Protein AF-A0A1R4H6F9-F1 (afdb_monomer)

Structure (mmCIF, N/CA/C/O backbone):
data_AF-A0A1R4H6F9-F1
#
_entry.id   AF-A0A1R4H6F9-F1
#
loop_
_atom_site.group_PDB
_atom_site.id
_atom_site.type_symbol
_atom_site.label_atom_id
_atom_site.label_alt_id
_atom_site.label_comp_id
_atom_site.label_asym_id
_atom_site.label_entity_id
_atom_site.label_seq_id
_atom_site.pdbx_PDB_ins_code
_atom_site.Cartn_x
_atom_site.Cartn_y
_atom_site.Cartn_z
_atom_site.occupancy
_atom_site.B_iso_or_equiv
_atom_site.auth_seq_id
_atom_site.auth_comp_id
_atom_site.auth_asym_id
_atom_site.auth_atom_id
_atom_site.pdbx_PDB_model_num
ATOM 1 N N . MET A 1 1 ? -24.554 21.776 18.763 1.00 33.19 1 MET A N 1
ATOM 2 C CA . MET A 1 1 ? -24.753 21.206 17.413 1.00 33.19 1 MET A CA 1
ATOM 3 C C . MET A 1 1 ? -23.614 21.717 16.536 1.00 33.19 1 MET A C 1
ATOM 5 O O . MET A 1 1 ? -23.605 22.891 16.202 1.00 33.19 1 MET A O 1
ATOM 9 N N . LYS A 1 2 ? -22.567 20.911 16.308 1.00 26.81 2 LYS A N 1
ATOM 10 C CA . LYS A 1 2 ? -21.426 21.304 15.462 1.00 26.81 2 LYS A CA 1
ATOM 11 C C . LYS A 1 2 ? -21.749 20.898 14.028 1.00 26.81 2 LYS A C 1
ATOM 13 O O . LYS A 1 2 ? -21.726 19.716 13.707 1.00 26.81 2 LYS A O 1
ATOM 18 N N . THR A 1 3 ? -22.070 21.878 13.198 1.00 26.23 3 THR A N 1
ATOM 19 C CA . THR A 1 3 ? -22.200 21.713 11.751 1.00 26.23 3 THR A CA 1
ATOM 20 C C . THR A 1 3 ? -20.799 21.487 11.188 1.00 26.23 3 THR A C 1
ATOM 22 O O . THR A 1 3 ? -19.991 22.411 11.127 1.00 26.23 3 THR A O 1
ATOM 25 N N . ILE A 1 4 ? -20.464 20.240 10.862 1.00 26.92 4 ILE A N 1
ATOM 26 C CA . ILE A 1 4 ? -19.227 19.916 10.146 1.00 26.92 4 ILE A CA 1
ATOM 27 C C . ILE A 1 4 ? -19.528 20.108 8.657 1.00 26.92 4 ILE A C 1
ATOM 29 O O . ILE A 1 4 ? -20.380 19.418 8.099 1.00 26.92 4 ILE A O 1
ATOM 33 N N . ASN A 1 5 ? -18.861 21.084 8.038 1.00 27.75 5 ASN A N 1
ATOM 34 C CA . ASN A 1 5 ? -18.974 21.404 6.616 1.00 27.75 5 ASN A CA 1
ATOM 35 C C . ASN A 1 5 ? -18.596 20.188 5.754 1.00 27.75 5 ASN A C 1
ATOM 37 O O . ASN A 1 5 ? -17.424 19.848 5.610 1.00 27.75 5 ASN A O 1
ATOM 41 N N . ASN A 1 6 ? -19.606 19.557 5.152 1.00 33.00 6 ASN A N 1
ATOM 42 C CA . ASN A 1 6 ? -19.486 18.392 4.266 1.00 33.00 6 ASN A CA 1
ATOM 43 C C . ASN A 1 6 ? -18.947 18.735 2.859 1.00 33.00 6 ASN A C 1
ATOM 45 O O . ASN A 1 6 ? -18.830 17.858 2.008 1.00 33.00 6 ASN A O 1
ATOM 49 N N . THR A 1 7 ? -18.604 19.996 2.592 1.00 31.97 7 THR A N 1
ATOM 50 C CA . THR A 1 7 ? -18.283 20.501 1.248 1.00 31.97 7 THR A CA 1
ATOM 51 C C . THR A 1 7 ? -16.936 19.996 0.711 1.00 31.97 7 THR A C 1
ATOM 53 O O . THR A 1 7 ? -16.812 19.750 -0.485 1.00 31.97 7 THR A O 1
ATOM 56 N N . ASN A 1 8 ? -15.950 19.724 1.578 1.00 35.12 8 ASN A N 1
ATOM 57 C CA . ASN A 1 8 ? -14.651 19.172 1.152 1.00 35.12 8 ASN A CA 1
ATOM 58 C C . ASN A 1 8 ? -14.720 17.696 0.723 1.00 35.12 8 ASN A C 1
ATOM 60 O O . ASN A 1 8 ? -13.870 17.239 -0.038 1.00 35.12 8 ASN A O 1
ATOM 64 N N . LYS A 1 9 ? -15.737 16.951 1.175 1.00 39.12 9 LYS A N 1
ATOM 65 C CA . LYS A 1 9 ? -15.899 15.529 0.839 1.00 39.12 9 LYS A CA 1
ATOM 66 C C . LYS A 1 9 ? -16.309 15.345 -0.625 1.00 39.12 9 LYS A C 1
ATOM 68 O O . LYS A 1 9 ? -15.844 14.422 -1.283 1.00 39.12 9 LYS A O 1
ATOM 73 N N . TYR A 1 10 ? -17.123 16.265 -1.145 1.00 32.97 10 TYR A N 1
ATOM 74 C CA . TYR A 1 10 ? -17.625 16.208 -2.517 1.00 32.97 10 TYR A CA 1
ATOM 75 C C . TYR A 1 10 ? -16.613 16.704 -3.547 1.00 32.97 10 TYR A C 1
ATOM 77 O O . TYR A 1 10 ? -16.552 16.125 -4.621 1.00 32.97 10 TYR A O 1
ATOM 85 N N . ILE A 1 11 ? -15.777 17.700 -3.231 1.00 37.81 11 ILE A N 1
ATOM 86 C CA . ILE A 1 11 ? -14.779 18.220 -4.186 1.00 37.81 11 ILE A CA 1
ATOM 87 C C . ILE A 1 11 ? -13.695 17.171 -4.473 1.00 37.81 11 ILE A C 1
ATOM 89 O O . ILE A 1 11 ? -13.367 16.950 -5.634 1.00 37.81 11 ILE A O 1
ATOM 93 N N . ASN A 1 12 ? -13.213 16.449 -3.454 1.00 44.62 12 ASN A N 1
ATOM 94 C CA . ASN A 1 12 ? -12.240 15.369 -3.658 1.00 44.62 12 ASN A CA 1
ATOM 95 C C . ASN A 1 12 ? -12.864 14.102 -4.252 1.00 44.62 12 ASN A C 1
ATOM 97 O O . ASN A 1 12 ? -12.202 13.429 -5.032 1.00 44.62 12 ASN A O 1
ATOM 101 N N . PHE A 1 13 ? -14.127 13.786 -3.944 1.00 43.72 13 PHE A N 1
ATOM 102 C CA . PHE A 1 13 ? -14.831 12.679 -4.598 1.00 43.72 13 PHE A CA 1
ATOM 103 C C . PHE A 1 13 ? -15.076 12.973 -6.083 1.00 43.72 13 PHE A C 1
ATOM 105 O O . PHE A 1 13 ? -14.851 12.105 -6.920 1.00 43.72 13 PHE A O 1
ATOM 112 N N . LEU A 1 14 ? -15.452 14.210 -6.432 1.00 40.25 14 LEU A N 1
ATOM 113 C CA . LEU A 1 14 ? -15.582 14.640 -7.824 1.00 40.25 14 LEU A CA 1
ATOM 114 C C . LEU A 1 14 ? -14.222 14.633 -8.526 1.00 40.25 14 LEU A C 1
ATOM 116 O O . LEU A 1 14 ? -14.146 14.134 -9.637 1.00 40.25 14 LEU A O 1
ATOM 120 N N . LEU A 1 15 ? -13.143 15.094 -7.876 1.00 47.62 15 LEU A N 1
ATOM 121 C CA . LEU A 1 15 ? -11.793 15.012 -8.444 1.00 47.62 15 LEU A CA 1
ATOM 122 C C . LEU A 1 15 ? -11.361 13.559 -8.654 1.00 47.62 15 LEU A C 1
ATOM 124 O O . LEU A 1 15 ? -10.784 13.259 -9.683 1.00 47.62 15 LEU A O 1
ATOM 128 N N . LEU A 1 16 ? -11.676 12.650 -7.727 1.00 45.56 16 LEU A N 1
ATOM 129 C CA . LEU A 1 16 ? -11.356 11.228 -7.842 1.00 45.56 16 LEU A CA 1
ATOM 130 C C . LEU A 1 16 ? -12.198 10.541 -8.921 1.00 45.56 16 LEU A C 1
ATOM 132 O O . LEU A 1 16 ? -11.674 9.715 -9.649 1.00 45.56 16 LEU A O 1
ATOM 136 N N . THR A 1 17 ? -13.469 10.913 -9.074 1.00 47.09 17 THR A N 1
ATOM 137 C CA . THR A 1 17 ? -14.343 10.382 -10.134 1.00 47.09 17 THR A CA 1
ATOM 138 C C . THR A 1 17 ? -13.929 10.941 -11.494 1.00 47.09 17 THR A C 1
ATOM 140 O O . THR A 1 17 ? -13.905 10.201 -12.469 1.00 47.09 17 THR A O 1
ATOM 143 N N . VAL A 1 18 ? -13.527 12.217 -11.560 1.00 42.25 18 VAL A N 1
ATOM 144 C CA . VAL A 1 18 ? -12.987 12.876 -12.763 1.00 42.25 18 VAL A CA 1
ATOM 145 C C . VAL A 1 18 ? -11.597 12.334 -13.115 1.00 42.25 18 VAL A C 1
ATOM 147 O O . VAL A 1 18 ? -11.337 12.074 -14.284 1.00 42.25 18 VAL A O 1
ATOM 150 N N . LEU A 1 19 ? -10.720 12.067 -12.141 1.00 46.47 19 LEU A N 1
ATOM 151 C CA . LEU A 1 19 ? -9.441 11.381 -12.364 1.00 46.47 19 LEU A CA 1
ATOM 152 C C . LEU A 1 19 ? -9.661 9.921 -12.773 1.00 46.47 19 LEU A C 1
ATOM 154 O O . LEU A 1 19 ? -9.017 9.468 -13.702 1.00 46.47 19 LEU A O 1
ATOM 158 N N . MET A 1 20 ? -10.598 9.192 -12.168 1.00 45.12 20 MET A N 1
ATOM 159 C CA . MET A 1 20 ? -10.919 7.809 -12.562 1.00 45.12 20 MET A CA 1
ATOM 160 C C . MET A 1 20 ? -11.641 7.720 -13.917 1.00 45.12 20 MET A C 1
ATOM 162 O O . MET A 1 20 ? -11.640 6.658 -14.523 1.00 45.12 20 MET A O 1
ATOM 166 N N . THR A 1 21 ? -12.248 8.809 -14.407 1.00 39.53 21 THR A N 1
ATOM 167 C CA . THR A 1 21 ? -12.818 8.880 -15.770 1.00 39.53 21 THR A CA 1
ATOM 168 C C . THR A 1 21 ? -11.847 9.444 -16.810 1.00 39.53 21 THR A C 1
ATOM 170 O O . THR A 1 21 ? -12.052 9.217 -17.999 1.00 39.53 21 THR A O 1
ATOM 173 N N . THR A 1 22 ? -10.793 10.162 -16.403 1.00 37.09 22 THR A N 1
ATOM 174 C CA . THR A 1 22 ? -9.753 10.686 -17.318 1.00 37.09 22 THR A CA 1
ATOM 175 C C . THR A 1 22 ? -8.506 9.806 -17.381 1.00 37.09 22 THR A C 1
ATOM 177 O O . THR A 1 22 ? -7.833 9.765 -18.411 1.00 37.09 22 THR A O 1
ATOM 180 N N . VAL A 1 23 ? -8.211 9.053 -16.324 1.00 41.72 23 VAL A N 1
ATOM 181 C CA . VAL A 1 23 ? -7.270 7.934 -16.339 1.00 41.72 23 VAL A CA 1
ATOM 182 C C . VAL A 1 23 ? -8.050 6.725 -16.850 1.00 41.72 23 VAL A C 1
ATOM 184 O O . VAL A 1 23 ? -9.149 6.464 -16.386 1.00 41.72 23 VAL A O 1
ATOM 187 N N . VAL A 1 24 ? -7.456 5.958 -17.762 1.00 42.41 24 VAL A N 1
ATOM 188 C CA . VAL A 1 24 ? -7.941 4.661 -18.265 1.00 42.41 24 VAL A CA 1
ATOM 189 C C . VAL A 1 24 ? -8.797 4.733 -19.547 1.00 42.41 24 VAL A C 1
ATOM 191 O O . VAL A 1 24 ? -10.001 4.498 -19.569 1.00 42.41 24 VAL A O 1
ATOM 194 N N . ALA A 1 25 ? -8.109 4.857 -20.689 1.00 39.62 25 ALA A N 1
ATOM 195 C CA . ALA A 1 25 ? -8.425 3.953 -21.793 1.00 39.62 25 ALA A CA 1
ATOM 196 C C . ALA A 1 25 ? -8.114 2.532 -21.290 1.00 39.62 25 ALA A C 1
ATOM 198 O O . ALA A 1 25 ? -6.949 2.130 -21.251 1.00 39.62 25 ALA A O 1
ATOM 199 N N . ALA A 1 26 ? -9.134 1.827 -20.794 1.00 41.22 26 ALA A N 1
ATOM 200 C CA . ALA A 1 26 ? -8.988 0.483 -20.243 1.00 41.22 26 ALA A CA 1
ATOM 201 C C . ALA A 1 26 ? -8.435 -0.421 -21.335 1.00 41.22 26 ALA A C 1
ATOM 203 O O . ALA A 1 26 ? -9.093 -0.657 -22.350 1.00 41.22 26 ALA A O 1
ATOM 204 N N . LYS A 1 27 ? -7.207 -0.909 -21.149 1.00 46.81 27 LYS A N 1
ATOM 205 C CA . LYS A 1 27 ? -6.719 -1.999 -21.985 1.00 46.81 27 LYS A CA 1
ATOM 206 C C . LYS A 1 27 ? -7.608 -3.221 -21.738 1.00 46.81 27 LYS A C 1
ATOM 208 O O . LYS A 1 27 ? -8.069 -3.416 -20.610 1.00 46.81 27 LYS A O 1
ATOM 213 N N . PRO A 1 28 ? -7.894 -4.017 -22.781 1.00 41.75 28 PRO A N 1
ATOM 214 C CA . PRO A 1 28 ? -8.723 -5.201 -22.636 1.00 41.75 28 PRO A CA 1
ATOM 215 C C . PRO A 1 28 ? -8.145 -6.119 -21.559 1.00 41.75 28 PRO A C 1
ATOM 217 O O . PRO A 1 28 ? -6.927 -6.255 -21.429 1.00 41.75 28 PRO A O 1
ATOM 220 N N . LYS A 1 29 ? -9.055 -6.719 -20.786 1.00 44.38 29 LYS A N 1
ATOM 221 C CA . LYS A 1 29 ? -8.772 -7.684 -19.724 1.00 44.38 29 LYS A CA 1
ATOM 222 C C . LYS A 1 29 ? -7.693 -8.676 -20.199 1.00 44.38 29 LYS A C 1
ATOM 224 O O . LYS A 1 29 ? -7.930 -9.339 -21.209 1.00 44.38 29 LYS A O 1
ATOM 229 N N . PRO A 1 30 ? -6.541 -8.794 -19.515 1.00 47.50 30 PRO A N 1
ATOM 230 C CA . PRO A 1 30 ? -5.533 -9.778 -19.878 1.00 47.50 30 PRO A CA 1
ATOM 231 C C . PRO A 1 30 ? -6.144 -11.183 -19.824 1.00 47.50 30 PRO A C 1
ATOM 233 O O . PRO A 1 30 ? -6.835 -11.544 -18.865 1.00 47.50 30 PRO A O 1
ATOM 236 N N . GLU A 1 31 ? -5.927 -11.959 -20.884 1.00 43.75 31 GL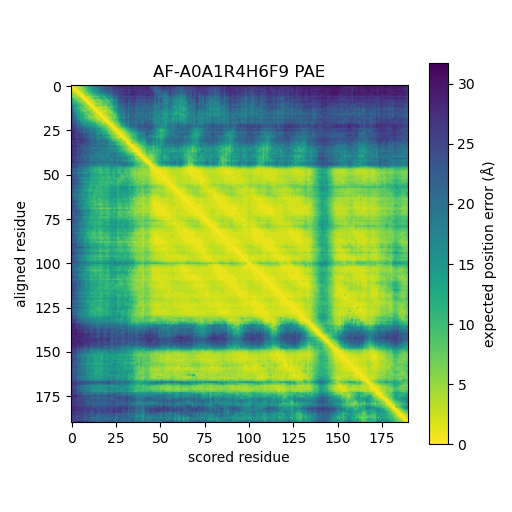U A N 1
ATOM 237 C CA . GLU A 1 31 ? -6.330 -13.360 -20.946 1.00 43.75 31 GLU A CA 1
ATOM 238 C C . GLU A 1 31 ? -5.559 -14.130 -19.865 1.00 43.75 31 GLU A C 1
ATOM 240 O O . GLU A 1 31 ? -4.334 -14.185 -19.887 1.00 43.75 31 GLU A O 1
ATOM 245 N N . SER A 1 32 ? -6.294 -14.705 -18.907 1.00 48.22 32 SER A N 1
ATOM 246 C CA . SER A 1 32 ? -5.787 -15.538 -17.807 1.00 48.22 32 SER A CA 1
ATOM 247 C C . SER A 1 32 ? -4.976 -14.805 -16.719 1.00 48.22 32 SER A C 1
ATOM 249 O O . SER A 1 32 ? -3.748 -14.753 -16.740 1.00 48.22 32 SER A O 1
ATOM 251 N N . ILE A 1 33 ? -5.672 -14.365 -15.665 1.00 49.53 33 ILE A N 1
ATOM 252 C CA . ILE A 1 33 ? -5.086 -14.180 -14.327 1.00 49.53 33 ILE A CA 1
ATOM 253 C C . ILE A 1 33 ? -5.244 -15.528 -13.611 1.00 49.53 33 ILE A C 1
ATOM 255 O O . ILE A 1 33 ? -6.357 -15.902 -13.251 1.00 49.53 33 ILE A O 1
ATOM 259 N N . SER A 1 34 ? -4.165 -16.304 -13.492 1.00 50.88 34 SER A N 1
ATOM 260 C CA . SER A 1 34 ? -4.180 -17.657 -12.906 1.00 50.88 34 SER A CA 1
ATOM 261 C C . SER A 1 34 ? -4.129 -17.671 -11.375 1.00 50.88 34 SER A C 1
ATOM 263 O O . SER A 1 34 ? -4.179 -18.740 -10.771 1.00 50.88 34 SER A O 1
ATOM 265 N N . GLU A 1 35 ? -3.991 -16.509 -10.737 1.00 55.66 35 GLU A N 1
ATOM 266 C CA . GLU A 1 35 ? -3.879 -16.406 -9.285 1.00 55.66 35 GLU A CA 1
ATOM 267 C C . GLU A 1 35 ? -5.249 -16.221 -8.621 1.00 55.66 35 GLU A C 1
ATOM 269 O O . GLU A 1 35 ? -6.093 -15.477 -9.132 1.00 55.66 35 GLU A O 1
ATOM 274 N N . PRO A 1 36 ? -5.486 -16.870 -7.467 1.00 56.03 36 PRO A N 1
ATOM 275 C CA . PRO A 1 36 ? -6.715 -16.689 -6.717 1.00 56.03 36 PRO A CA 1
ATOM 276 C C . PRO A 1 36 ? -6.849 -15.231 -6.263 1.00 56.03 36 PRO A C 1
ATOM 278 O O . PRO A 1 36 ? -5.956 -14.660 -5.629 1.00 56.03 36 PRO A O 1
ATOM 281 N N . ILE A 1 37 ? -7.998 -14.642 -6.592 1.00 58.09 37 ILE A N 1
ATOM 282 C CA . ILE A 1 37 ? -8.401 -13.299 -6.176 1.00 58.09 37 ILE A CA 1
ATOM 283 C C . ILE A 1 37 ? -8.339 -13.234 -4.641 1.00 58.09 37 ILE A C 1
ATOM 285 O O . ILE A 1 37 ? -8.955 -14.076 -3.984 1.00 58.09 37 ILE A O 1
ATOM 289 N N . PRO A 1 38 ? -7.613 -12.268 -4.044 1.00 59.91 38 PRO A N 1
ATOM 290 C CA . PRO A 1 38 ? -7.549 -12.146 -2.594 1.00 59.91 38 PRO A CA 1
ATOM 291 C C . PRO A 1 38 ? -8.945 -12.011 -1.967 1.00 59.91 38 PRO A C 1
ATOM 293 O O . PRO A 1 38 ? -9.751 -11.179 -2.391 1.00 59.91 38 PRO A O 1
ATOM 296 N N . GLU A 1 39 ? -9.186 -12.785 -0.905 1.00 62.41 39 GLU A N 1
ATOM 297 C CA . GLU A 1 39 ? -10.443 -12.830 -0.144 1.00 62.41 39 GLU A CA 1
ATOM 298 C C . GLU A 1 39 ? -11.058 -11.469 0.245 1.00 62.4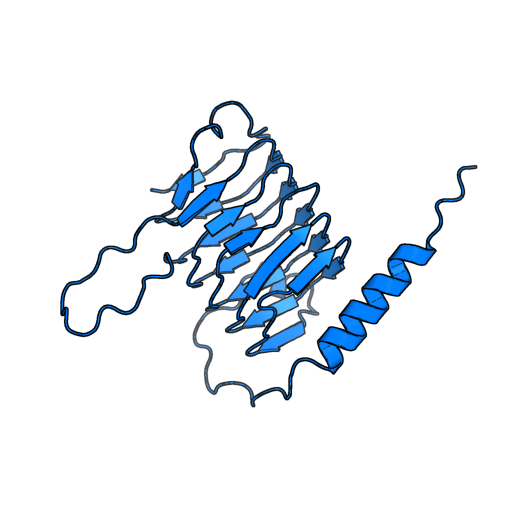1 39 GLU A C 1
ATOM 300 O O . GLU A 1 39 ? -12.286 -11.369 0.174 1.00 62.41 39 GLU A O 1
ATOM 305 N N . PRO A 1 40 ? -10.308 -10.393 0.588 1.00 59.47 40 PRO A N 1
ATOM 306 C CA . PRO A 1 40 ? -10.940 -9.122 0.961 1.00 59.47 40 PRO A CA 1
ATOM 307 C C . PRO A 1 40 ? -11.780 -8.486 -0.152 1.00 59.47 40 PRO A C 1
ATOM 309 O O . PRO A 1 40 ? -12.711 -7.750 0.157 1.00 59.47 40 PRO A O 1
ATOM 312 N N . CYS A 1 41 ? -11.516 -8.798 -1.425 1.00 60.94 41 CYS A N 1
ATOM 313 C CA . CYS A 1 41 ? -12.371 -8.356 -2.532 1.00 60.94 41 CYS A CA 1
ATOM 314 C C . CYS A 1 41 ? -13.525 -9.326 -2.846 1.00 60.94 41 CYS A C 1
ATOM 316 O O . CYS A 1 41 ? -14.444 -8.964 -3.572 1.00 60.94 41 CYS A O 1
ATOM 318 N N . MET A 1 42 ? -13.506 -10.543 -2.297 1.00 52.66 42 MET A N 1
ATOM 319 C CA . MET A 1 42 ? -14.536 -11.565 -2.529 1.00 52.66 42 MET A CA 1
ATOM 320 C C . MET A 1 42 ? -15.640 -11.536 -1.463 1.00 52.66 42 MET A C 1
ATOM 322 O O . MET A 1 42 ? -16.768 -11.930 -1.743 1.00 52.66 42 MET A O 1
ATOM 326 N N . ALA A 1 43 ? -15.337 -11.062 -0.249 1.00 58.94 43 ALA A N 1
ATOM 327 C CA . ALA A 1 43 ? -16.248 -11.152 0.894 1.00 58.94 43 ALA A CA 1
ATOM 328 C C . ALA A 1 43 ? -17.517 -10.277 0.786 1.00 58.94 43 ALA A C 1
ATOM 330 O O . ALA A 1 43 ? -18.539 -10.638 1.364 1.00 58.94 43 ALA A O 1
ATOM 331 N N . GLU A 1 44 ? -17.476 -9.150 0.061 1.00 58.34 44 GLU A N 1
ATOM 332 C CA . GLU A 1 44 ? -18.604 -8.198 -0.029 1.00 58.34 44 GLU A CA 1
ATOM 333 C C . GLU A 1 44 ? -19.309 -8.171 -1.405 1.00 58.34 44 GLU A C 1
ATOM 335 O O . GLU A 1 44 ? -20.230 -7.386 -1.596 1.00 58.34 44 GLU A O 1
ATOM 340 N N . GLY A 1 45 ? -18.932 -9.029 -2.360 1.00 59.47 45 GLY A N 1
ATOM 341 C CA . GLY A 1 45 ? -19.677 -9.237 -3.616 1.00 59.47 45 GLY A CA 1
ATOM 342 C C . GLY A 1 45 ? -19.525 -8.174 -4.720 1.00 59.47 45 GLY A C 1
ATOM 343 O O . GLY A 1 45 ? -19.696 -8.523 -5.883 1.00 59.47 45 GLY A O 1
ATOM 344 N N . ASP A 1 46 ? -19.114 -6.940 -4.401 1.00 73.62 46 ASP A N 1
ATOM 345 C CA . ASP A 1 46 ? -19.035 -5.817 -5.359 1.00 73.62 46 ASP A CA 1
ATOM 346 C C . ASP A 1 46 ? -17.620 -5.210 -5.465 1.00 73.62 46 ASP A C 1
ATOM 348 O O . ASP A 1 46 ? -17.410 -4.015 -5.238 1.00 73.62 46 ASP A O 1
ATOM 352 N N . CYS A 1 47 ? -16.610 -6.025 -5.784 1.00 82.81 47 CYS A N 1
ATOM 353 C CA . CYS A 1 47 ? -15.256 -5.512 -6.022 1.00 82.81 47 CYS A CA 1
ATOM 354 C C . CYS A 1 47 ? -15.097 -4.999 -7.463 1.00 82.81 47 CYS A C 1
ATOM 356 O O . CYS A 1 47 ? -15.204 -5.757 -8.429 1.00 82.81 47 CYS A O 1
ATOM 358 N N . GLU A 1 48 ? -14.805 -3.705 -7.617 1.00 87.56 48 GLU A N 1
ATOM 359 C CA . GLU A 1 48 ? -14.488 -3.115 -8.922 1.00 87.56 48 GLU A CA 1
ATOM 360 C C . GLU A 1 48 ? -13.025 -3.384 -9.281 1.00 87.56 48 GLU A C 1
ATOM 362 O O . GLU A 1 48 ? -12.115 -3.026 -8.528 1.00 87.56 48 GLU A O 1
ATOM 367 N N . VAL A 1 49 ? -12.796 -3.988 -10.450 1.00 87.69 49 VAL A N 1
ATOM 368 C CA . VAL A 1 49 ? -11.456 -4.332 -10.938 1.00 87.69 49 VAL A CA 1
ATOM 369 C C . VAL A 1 49 ? -10.973 -3.299 -11.954 1.00 87.69 49 VAL A C 1
ATOM 371 O O . VAL A 1 49 ? -11.605 -3.087 -12.987 1.00 87.69 49 VAL A O 1
ATOM 374 N N . ILE A 1 50 ? -9.816 -2.703 -11.681 1.00 87.25 50 ILE A N 1
ATOM 375 C CA . ILE A 1 50 ? -9.187 -1.643 -12.465 1.00 87.25 50 ILE A CA 1
ATOM 376 C C . ILE A 1 50 ? -7.810 -2.136 -12.928 1.00 87.25 50 ILE A C 1
ATOM 378 O O . ILE A 1 50 ? -6.946 -2.451 -12.111 1.00 87.25 50 ILE A O 1
ATOM 382 N N . TYR A 1 51 ? -7.592 -2.188 -14.241 1.00 86.44 51 TYR A N 1
ATOM 383 C CA . TYR A 1 51 ? -6.335 -2.646 -14.843 1.00 86.44 51 TYR A CA 1
ATOM 384 C C . TYR A 1 51 ? -5.440 -1.474 -15.238 1.00 86.44 51 TYR A C 1
ATOM 386 O O . TYR A 1 51 ? -5.932 -0.446 -15.700 1.00 86.44 51 TYR A O 1
ATOM 394 N N . ASP A 1 52 ? -4.125 -1.657 -15.097 1.00 87.44 52 ASP A N 1
ATOM 395 C CA . ASP A 1 52 ? -3.080 -0.753 -15.594 1.00 87.44 52 ASP A CA 1
ATOM 396 C C . ASP A 1 52 ? -3.264 0.716 -15.155 1.00 87.44 52 ASP A C 1
ATOM 398 O O . ASP A 1 52 ? -2.877 1.654 -15.860 1.00 87.44 52 ASP A O 1
ATOM 402 N N . ALA A 1 53 ? -3.869 0.933 -13.983 1.00 86.00 53 ALA A N 1
ATOM 403 C CA . ALA A 1 53 ? -4.116 2.269 -13.459 1.00 86.00 53 ALA A CA 1
ATOM 404 C C . ALA A 1 53 ? -2.791 2.999 -13.208 1.00 86.00 53 ALA A C 1
ATOM 406 O O . ALA A 1 53 ? -1.873 2.437 -12.607 1.00 86.00 53 ALA A O 1
ATOM 407 N N . ASN A 1 54 ? -2.689 4.257 -13.634 1.00 87.12 54 ASN A N 1
ATOM 408 C CA . ASN A 1 54 ? -1.486 5.061 -13.455 1.00 87.12 54 ASN A CA 1
ATOM 409 C C . ASN A 1 54 ? -1.776 6.282 -12.583 1.00 87.12 54 ASN A C 1
ATOM 411 O O . ASN A 1 54 ? -2.498 7.191 -12.982 1.00 87.12 54 ASN A O 1
ATOM 415 N N . PHE A 1 55 ? -1.155 6.297 -11.413 1.00 84.12 55 PHE A N 1
ATOM 416 C CA . PHE A 1 55 ? -1.252 7.348 -10.409 1.00 84.12 55 PHE A CA 1
ATOM 417 C C . PHE A 1 55 ? 0.133 7.890 -10.040 1.00 84.12 55 PHE A C 1
ATOM 419 O O . PHE A 1 55 ? 0.360 8.326 -8.911 1.00 84.12 55 PHE A O 1
ATOM 426 N N . ASN A 1 56 ? 1.099 7.810 -10.954 1.00 86.19 56 ASN A N 1
ATOM 427 C CA . ASN A 1 56 ? 2.414 8.384 -10.708 1.00 86.19 56 ASN A CA 1
ATOM 428 C C . ASN A 1 56 ? 2.316 9.904 -10.525 1.00 86.19 56 ASN A C 1
ATOM 430 O O . ASN A 1 56 ? 1.559 10.590 -11.218 1.00 86.19 56 ASN A O 1
ATOM 434 N N . ASP A 1 57 ? 3.090 10.390 -9.562 1.00 84.25 57 ASP A N 1
ATOM 435 C CA . ASP A 1 57 ? 3.216 11.785 -9.156 1.00 84.25 57 ASP A CA 1
ATOM 436 C C . ASP A 1 57 ? 1.891 12.416 -8.700 1.00 84.25 57 ASP A C 1
ATOM 438 O O . ASP A 1 57 ? 1.744 13.637 -8.672 1.00 84.25 57 ASP A O 1
ATOM 442 N N . GLN A 1 58 ? 0.919 11.580 -8.314 1.00 81.25 58 GLN A N 1
ATOM 443 C CA . GLN A 1 58 ? -0.364 12.036 -7.793 1.00 81.25 58 GLN A CA 1
ATOM 444 C C . GLN A 1 58 ? -0.313 12.239 -6.279 1.00 81.25 58 GLN A C 1
ATOM 446 O O . GLN A 1 58 ? 0.321 11.488 -5.529 1.00 81.25 58 GLN A O 1
ATOM 451 N N . GLU A 1 59 ? -1.057 13.243 -5.822 1.00 85.31 59 GLU A N 1
ATOM 452 C CA . GLU A 1 59 ? -1.366 13.440 -4.415 1.00 85.31 59 GLU A CA 1
ATOM 453 C C . GLU A 1 59 ? -2.873 13.268 -4.202 1.00 85.31 59 GLU A C 1
ATOM 455 O O . GLU A 1 59 ? -3.677 14.079 -4.659 1.00 85.31 59 GLU A O 1
ATOM 460 N N . LEU A 1 60 ? -3.266 12.211 -3.490 1.00 82.06 60 LEU A N 1
ATOM 461 C CA . LEU A 1 60 ? -4.645 12.009 -3.060 1.00 82.06 60 LEU A CA 1
ATOM 462 C C . LEU A 1 60 ? -4.750 12.340 -1.575 1.00 82.06 60 LEU A C 1
ATOM 464 O O . LEU A 1 60 ? -4.149 11.680 -0.728 1.00 82.06 60 LEU A O 1
ATOM 468 N N . LYS A 1 61 ? -5.544 13.365 -1.260 1.00 86.56 61 LYS A N 1
ATOM 469 C CA . LYS A 1 61 ? -5.824 13.794 0.114 1.00 86.56 61 LYS A CA 1
ATOM 470 C C . LYS A 1 61 ? -7.271 13.525 0.472 1.00 86.56 61 LYS A C 1
ATOM 472 O O . LYS A 1 61 ? -8.164 13.880 -0.293 1.00 86.56 61 LYS A O 1
ATOM 477 N N . ASN A 1 62 ? -7.526 12.976 1.657 1.00 86.00 62 ASN A N 1
ATOM 478 C CA . ASN A 1 62 ? -8.890 12.745 2.165 1.00 86.00 62 ASN A CA 1
ATOM 479 C C . ASN A 1 62 ? -9.782 11.906 1.221 1.00 86.00 62 ASN A C 1
ATOM 481 O O . ASN A 1 62 ? -11.008 12.015 1.264 1.00 86.00 62 ASN A O 1
ATOM 485 N N . GLY A 1 63 ? -9.173 11.119 0.329 1.00 86.38 63 GLY A N 1
ATOM 486 C CA . GLY A 1 63 ? -9.885 10.247 -0.600 1.00 86.38 63 GLY A CA 1
ATOM 487 C C . GLY A 1 63 ? -10.474 9.036 0.117 1.00 86.38 63 GLY A C 1
ATOM 488 O O . GLY A 1 63 ? -9.945 8.602 1.140 1.00 86.38 63 GLY A O 1
ATOM 489 N N . VAL A 1 64 ? -11.556 8.485 -0.428 1.00 89.38 64 VAL A N 1
ATOM 490 C CA . VAL A 1 64 ? -12.168 7.246 0.061 1.00 89.38 64 VAL A CA 1
ATOM 491 C C . VAL A 1 64 ? -12.203 6.251 -1.093 1.00 89.38 64 VAL A C 1
ATOM 493 O O . VAL A 1 64 ? -12.767 6.554 -2.143 1.00 89.38 64 VAL A O 1
ATOM 496 N N . LEU A 1 65 ? -11.576 5.092 -0.905 1.00 89.94 65 LEU A N 1
ATOM 497 C CA . LEU A 1 65 ? -11.599 3.974 -1.845 1.00 89.94 65 LEU A CA 1
ATOM 498 C C . LEU A 1 65 ? -12.106 2.738 -1.110 1.00 89.94 65 LEU A C 1
ATOM 500 O O . LEU A 1 65 ? -11.519 2.325 -0.109 1.00 89.94 65 LEU A O 1
ATOM 504 N N . GLU A 1 66 ? -13.181 2.151 -1.621 1.00 91.88 66 GLU A N 1
ATOM 505 C CA . GLU A 1 66 ? -13.803 0.967 -1.036 1.00 91.88 66 GLU A CA 1
ATOM 506 C C . GLU A 1 66 ? -14.009 -0.098 -2.108 1.00 91.88 66 GLU A C 1
ATOM 508 O O . GLU A 1 66 ? -14.414 0.232 -3.227 1.00 91.88 66 GLU A O 1
ATOM 513 N N . ASN A 1 67 ? -13.723 -1.354 -1.756 1.00 90.19 67 ASN A N 1
ATOM 514 C CA . ASN A 1 67 ? -13.986 -2.533 -2.582 1.00 90.19 67 ASN A CA 1
ATOM 515 C C . ASN A 1 67 ? -13.393 -2.390 -4.001 1.00 90.19 67 ASN A C 1
ATOM 517 O O . ASN A 1 67 ? -14.088 -2.526 -5.008 1.00 90.19 67 ASN A O 1
ATOM 521 N N . LYS A 1 68 ? -12.098 -2.049 -4.083 1.00 91.06 68 LYS A N 1
ATOM 522 C CA . LYS A 1 68 ? -11.368 -1.868 -5.352 1.00 91.06 68 LYS A CA 1
ATOM 523 C C . LYS A 1 68 ? -10.231 -2.869 -5.482 1.00 91.06 68 LYS A C 1
ATOM 525 O O . LYS A 1 68 ? -9.475 -3.074 -4.536 1.00 91.06 68 LYS A O 1
ATOM 530 N N . MET A 1 69 ? -10.036 -3.392 -6.684 1.00 91.50 69 MET A N 1
ATOM 531 C CA . MET A 1 69 ? -8.875 -4.192 -7.048 1.00 91.50 69 MET A CA 1
ATOM 532 C C . MET A 1 69 ? -8.122 -3.542 -8.194 1.00 91.50 69 MET A C 1
ATOM 534 O O . MET A 1 69 ? -8.617 -3.468 -9.311 1.00 91.50 69 MET A O 1
ATOM 538 N N . PHE A 1 70 ? -6.896 -3.124 -7.927 1.00 92.12 70 PHE A N 1
ATOM 539 C CA . PHE A 1 70 ? -5.978 -2.620 -8.930 1.00 92.12 70 PHE A CA 1
ATOM 540 C C . PHE A 1 70 ? -5.051 -3.743 -9.387 1.00 92.12 70 PHE A C 1
ATOM 542 O O . PHE A 1 70 ? -4.281 -4.274 -8.586 1.00 92.12 70 PHE A O 1
ATOM 549 N N . ILE A 1 71 ? -5.098 -4.076 -10.674 1.00 88.38 71 ILE A N 1
ATOM 550 C CA . ILE A 1 71 ? -4.237 -5.082 -11.299 1.00 88.38 71 ILE A CA 1
ATOM 551 C C . ILE A 1 71 ? -3.217 -4.371 -12.182 1.00 88.38 71 ILE A C 1
ATOM 553 O O . ILE A 1 71 ? -3.581 -3.564 -13.035 1.00 88.38 71 ILE A O 1
ATOM 557 N N . ASN A 1 72 ? -1.937 -4.662 -11.959 1.00 89.56 72 ASN A N 1
ATOM 558 C CA . ASN A 1 72 ? -0.797 -3.992 -12.583 1.00 89.56 72 ASN A CA 1
ATOM 559 C C . ASN A 1 72 ? -0.773 -2.452 -12.419 1.00 89.56 72 ASN A C 1
ATOM 561 O O . ASN A 1 72 ? -0.413 -1.749 -13.369 1.00 89.56 72 ASN A O 1
ATOM 565 N N . PRO A 1 73 ? -1.129 -1.871 -11.253 1.00 92.88 73 PRO A N 1
ATOM 566 C CA . PRO A 1 73 ? -1.093 -0.423 -11.097 1.00 92.88 73 PRO A CA 1
ATOM 567 C C . PRO A 1 73 ? 0.340 0.114 -11.152 1.00 92.88 73 PRO A C 1
ATOM 569 O O . PRO A 1 73 ? 1.280 -0.527 -10.682 1.00 92.88 73 PRO A O 1
ATOM 572 N N . SER A 1 74 ? 0.505 1.339 -11.639 1.00 90.00 74 SER A N 1
ATO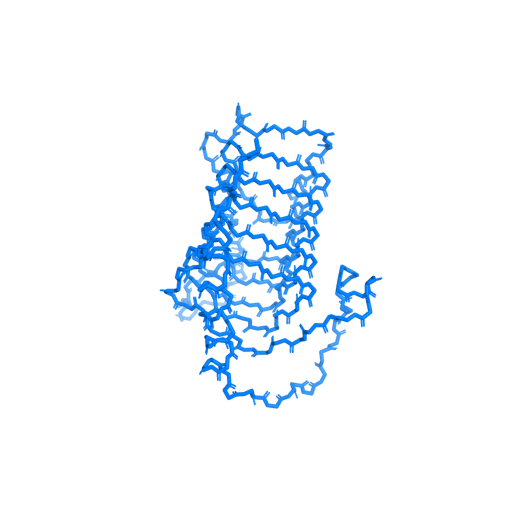M 573 C CA . SER A 1 74 ? 1.694 2.153 -11.403 1.00 90.00 74 SER A CA 1
ATOM 574 C C . SER A 1 74 ? 1.339 3.270 -10.433 1.00 90.00 74 SER A C 1
ATOM 576 O O . SER A 1 74 ? 0.467 4.085 -10.725 1.00 90.00 74 SER A O 1
ATOM 578 N N . PHE A 1 75 ? 2.015 3.324 -9.289 1.00 88.88 75 PHE A N 1
ATOM 579 C CA . PHE A 1 75 ? 1.765 4.356 -8.284 1.00 88.88 75 PHE A CA 1
ATOM 580 C C . PHE A 1 75 ? 3.081 4.845 -7.687 1.00 88.88 75 PHE A C 1
ATOM 582 O O . PHE A 1 75 ? 3.863 4.062 -7.158 1.00 88.88 75 PHE A O 1
ATOM 589 N N . THR A 1 76 ? 3.311 6.151 -7.711 1.00 89.19 76 THR A N 1
ATOM 590 C CA . THR A 1 76 ? 4.368 6.821 -6.944 1.00 89.19 76 THR A CA 1
ATOM 591 C C . THR A 1 76 ? 3.772 8.131 -6.470 1.00 89.19 76 THR A C 1
ATOM 593 O O . THR A 1 76 ? 3.270 8.872 -7.303 1.00 89.19 76 THR A O 1
ATOM 596 N N . GLY A 1 77 ? 3.774 8.416 -5.171 1.00 88.31 77 GLY A N 1
ATOM 597 C CA . GLY A 1 77 ? 3.113 9.622 -4.678 1.00 88.31 77 GLY A CA 1
ATOM 598 C C . GLY A 1 77 ? 2.592 9.510 -3.254 1.00 88.31 77 GLY A C 1
ATOM 599 O O . GLY A 1 77 ? 2.979 8.618 -2.492 1.00 88.31 77 GLY A O 1
ATOM 600 N N . THR A 1 78 ? 1.702 10.436 -2.903 1.00 89.56 78 THR A N 1
ATOM 601 C CA . THR A 1 78 ? 1.199 10.604 -1.536 1.00 89.56 78 THR A CA 1
ATOM 602 C C . THR A 1 78 ? -0.305 10.368 -1.470 1.00 89.56 78 THR A C 1
ATOM 604 O O . THR A 1 78 ? -1.079 10.929 -2.235 1.00 89.56 78 THR A O 1
ATOM 607 N N . LEU A 1 79 ? -0.708 9.549 -0.508 1.00 87.50 79 LEU A N 1
ATOM 608 C CA . LEU A 1 79 ? -2.064 9.183 -0.134 1.00 87.50 79 LEU A CA 1
ATOM 609 C C . LEU A 1 79 ? -2.278 9.595 1.335 1.00 87.50 79 LEU A C 1
ATOM 611 O O . LEU A 1 79 ? -2.287 8.748 2.227 1.00 87.50 79 LEU A O 1
ATOM 615 N N . SER A 1 80 ? -2.394 10.895 1.617 1.00 85.38 80 SER A N 1
ATOM 616 C CA . SER A 1 80 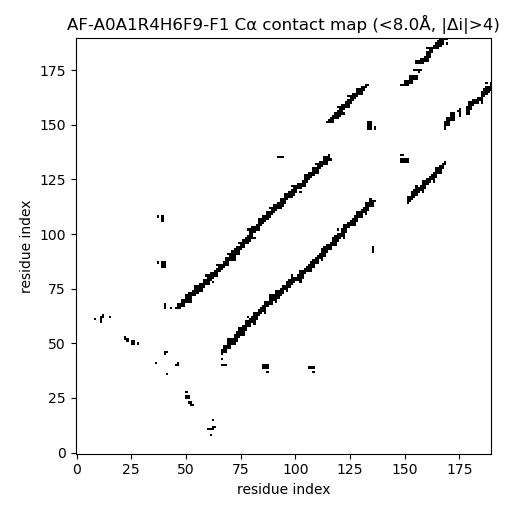? -2.509 11.390 2.999 1.00 85.38 80 SER A CA 1
ATOM 617 C C . SER A 1 80 ? -3.963 11.520 3.451 1.00 85.38 80 SER A C 1
ATOM 619 O O . SER A 1 80 ? -4.850 11.924 2.693 1.00 85.38 80 SER A O 1
ATOM 621 N N . ALA A 1 81 ? -4.227 11.139 4.704 1.00 87.38 81 ALA A N 1
ATOM 622 C CA . ALA A 1 81 ? -5.573 11.093 5.286 1.00 87.38 81 ALA A CA 1
ATOM 623 C C . ALA A 1 81 ? -6.614 10.317 4.444 1.00 87.38 81 ALA A C 1
ATOM 625 O O . ALA A 1 81 ? -7.818 10.562 4.550 1.00 87.38 81 ALA A O 1
ATOM 626 N N . VAL A 1 82 ? -6.173 9.393 3.583 1.00 92.00 82 VAL A N 1
ATOM 627 C CA . VAL A 1 82 ? -7.075 8.558 2.780 1.00 92.00 82 VAL A CA 1
ATOM 628 C C . VAL A 1 82 ? -7.720 7.470 3.631 1.00 92.00 82 VAL A C 1
ATOM 630 O O . VAL A 1 82 ? -7.157 7.022 4.630 1.00 92.00 82 VAL A O 1
ATOM 633 N N . GLN A 1 83 ? -8.891 7.011 3.208 1.00 93.56 83 GLN A N 1
ATOM 634 C CA . GLN A 1 83 ? -9.573 5.856 3.777 1.00 93.56 83 GLN A CA 1
ATOM 635 C C . GLN A 1 83 ? -9.651 4.769 2.712 1.00 93.56 83 GLN A C 1
ATOM 637 O O . GLN A 1 83 ? -10.303 4.948 1.686 1.00 93.56 83 GLN A O 1
ATOM 642 N N . LEU A 1 84 ? -8.956 3.661 2.952 1.00 93.31 84 LEU A N 1
ATOM 643 C CA . LEU A 1 84 ? -8.943 2.493 2.084 1.00 93.31 84 LEU A CA 1
ATOM 644 C C . LEU A 1 84 ? -9.649 1.349 2.812 1.00 93.31 84 LEU A C 1
ATOM 646 O O . LEU A 1 84 ? -9.195 0.927 3.880 1.00 93.31 84 LEU A O 1
ATOM 650 N N . LYS A 1 85 ? -10.747 0.849 2.247 1.00 93.19 85 LYS A N 1
ATOM 651 C CA . LYS A 1 85 ? -11.485 -0.308 2.764 1.00 93.19 85 LYS A CA 1
ATOM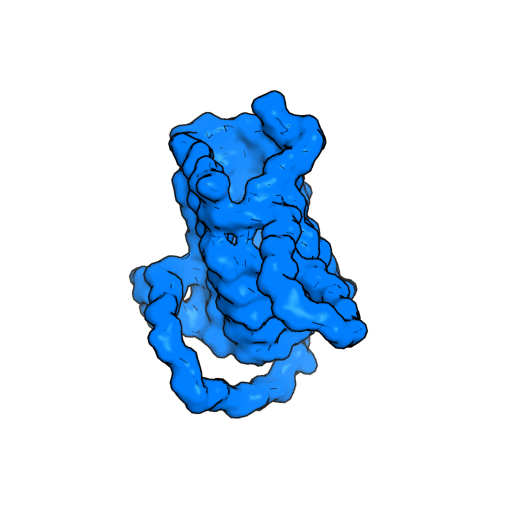 652 C C . LYS A 1 85 ? -11.509 -1.410 1.708 1.00 93.19 85 LYS A C 1
ATOM 654 O O . LYS A 1 85 ? -11.989 -1.174 0.606 1.00 93.19 85 LYS A O 1
ATOM 659 N N . ASN A 1 86 ? -11.015 -2.601 2.038 1.00 91.88 86 ASN A N 1
ATOM 660 C CA . ASN A 1 86 ? -11.024 -3.765 1.143 1.00 91.88 86 ASN A CA 1
ATOM 661 C C . ASN A 1 86 ? -10.404 -3.447 -0.235 1.00 91.88 86 ASN A C 1
ATOM 663 O O . ASN A 1 86 ? -10.987 -3.723 -1.284 1.00 91.88 86 ASN A O 1
ATOM 667 N N . VAL A 1 87 ? -9.245 -2.779 -0.230 1.00 92.56 87 VAL A N 1
ATOM 668 C CA . VAL A 1 87 ? -8.527 -2.399 -1.455 1.00 92.56 87 VAL A CA 1
ATOM 669 C C . VAL A 1 87 ? -7.377 -3.366 -1.702 1.00 92.56 87 VAL A C 1
ATOM 671 O O . VAL A 1 87 ? -6.573 -3.624 -0.808 1.00 92.56 87 VAL A O 1
ATOM 674 N N . VAL A 1 88 ? -7.267 -3.865 -2.929 1.00 92.56 88 VAL A N 1
ATOM 675 C CA . VAL A 1 88 ? -6.228 -4.806 -3.351 1.00 92.56 88 VAL A CA 1
ATOM 676 C C . VAL A 1 88 ? -5.342 -4.165 -4.415 1.00 92.56 88 VAL A C 1
ATOM 678 O O . VAL A 1 88 ? -5.843 -3.666 -5.417 1.00 92.56 88 VAL A O 1
ATOM 681 N N . PHE A 1 89 ? -4.025 -4.227 -4.227 1.00 92.81 89 PHE A N 1
ATOM 682 C CA . PHE A 1 89 ? -3.014 -3.904 -5.233 1.00 92.81 89 PHE A CA 1
ATOM 683 C C . PHE A 1 89 ? -2.273 -5.185 -5.618 1.00 92.81 89 PHE A C 1
ATOM 685 O O . PHE A 1 89 ? -1.579 -5.775 -4.782 1.00 92.81 89 PHE A O 1
ATOM 692 N N . LEU A 1 90 ? -2.423 -5.608 -6.872 1.00 91.25 90 LEU A N 1
ATOM 693 C CA . LEU A 1 90 ? -1.874 -6.856 -7.392 1.00 91.25 90 LEU A CA 1
ATOM 694 C C . LEU A 1 90 ? -0.893 -6.585 -8.537 1.00 91.25 90 LEU A C 1
ATOM 696 O O . LEU A 1 90 ? -1.244 -5.906 -9.503 1.00 91.25 90 LEU A O 1
ATOM 700 N N . ASN A 1 91 ? 0.312 -7.154 -8.452 1.00 90.50 91 ASN A N 1
ATOM 701 C CA . ASN A 1 91 ? 1.308 -7.189 -9.536 1.00 90.50 91 ASN A CA 1
ATOM 702 C C . ASN A 1 91 ? 1.702 -5.806 -10.100 1.00 90.50 91 ASN A C 1
ATOM 704 O O . ASN A 1 91 ? 2.070 -5.654 -11.265 1.00 90.50 91 ASN A O 1
ATOM 708 N N . GLY A 1 92 ? 1.626 -4.768 -9.266 1.00 90.88 92 GLY A N 1
ATOM 709 C CA . GLY A 1 92 ? 1.914 -3.386 -9.630 1.00 90.88 92 GLY A CA 1
ATOM 710 C C . GLY A 1 92 ? 3.379 -2.972 -9.516 1.00 90.88 92 GLY A C 1
ATOM 711 O O . GLY A 1 92 ? 4.226 -3.659 -8.944 1.00 90.88 92 GLY A O 1
ATOM 712 N N . LYS A 1 93 ? 3.664 -1.775 -10.032 1.00 91.31 93 LYS A N 1
ATOM 713 C CA . LYS A 1 93 ? 4.911 -1.027 -9.846 1.00 91.31 93 LYS A CA 1
ATOM 714 C C . LYS A 1 93 ? 4.649 0.142 -8.909 1.00 91.31 93 LYS A C 1
ATOM 716 O O . LYS A 1 93 ? 4.244 1.224 -9.334 1.00 91.31 93 LYS A O 1
ATOM 721 N N . LEU A 1 94 ? 4.902 -0.081 -7.630 1.00 90.56 94 LEU A N 1
ATOM 722 C CA . LEU A 1 94 ? 4.743 0.913 -6.585 1.00 90.56 94 LEU A CA 1
ATOM 723 C C . LEU A 1 94 ? 6.119 1.527 -6.294 1.00 90.56 94 LEU A C 1
ATOM 725 O O . LEU A 1 94 ? 7.066 0.848 -5.910 1.00 90.56 94 LEU A O 1
ATOM 729 N N . GLY A 1 95 ? 6.283 2.817 -6.559 1.00 89.25 95 GLY A N 1
ATOM 730 C CA . GLY A 1 95 ? 7.499 3.544 -6.220 1.00 89.25 95 GLY A CA 1
ATOM 731 C C . GLY A 1 95 ? 7.589 3.784 -4.716 1.00 89.25 95 GLY A C 1
ATOM 732 O O . GLY A 1 95 ? 7.413 2.883 -3.896 1.00 89.25 95 GLY A O 1
ATOM 733 N N . THR A 1 96 ? 7.884 5.023 -4.351 1.00 90.31 96 THR A N 1
ATOM 734 C CA . THR A 1 96 ? 7.683 5.491 -2.980 1.00 90.31 96 THR A CA 1
ATOM 735 C C . THR A 1 96 ? 6.205 5.812 -2.808 1.00 90.31 96 THR A C 1
ATOM 737 O O . THR A 1 96 ? 5.688 6.708 -3.478 1.00 90.31 96 THR A O 1
ATOM 740 N N . VAL A 1 97 ? 5.527 5.068 -1.934 1.00 92.00 97 VAL A N 1
ATOM 741 C CA . VAL A 1 97 ? 4.117 5.306 -1.598 1.00 92.00 97 VAL A CA 1
ATOM 742 C C . VAL A 1 97 ? 4.037 5.849 -0.186 1.00 92.00 97 VAL A C 1
ATOM 744 O O . VAL A 1 97 ? 4.425 5.182 0.778 1.00 92.00 97 VAL A O 1
ATOM 747 N N . ASN A 1 98 ? 3.522 7.068 -0.065 1.00 92.38 98 ASN A N 1
ATOM 748 C CA . ASN A 1 98 ? 3.348 7.707 1.223 1.00 92.38 98 ASN A CA 1
ATOM 749 C C . ASN A 1 98 ? 1.891 7.638 1.690 1.00 92.38 98 ASN A C 1
ATOM 751 O O . ASN A 1 98 ? 1.057 8.384 1.202 1.00 92.38 98 ASN A O 1
ATOM 755 N N . LEU A 1 99 ? 1.603 6.769 2.653 1.00 92.12 99 LEU A N 1
ATOM 756 C CA . LEU A 1 99 ? 0.317 6.603 3.338 1.00 92.12 99 LEU A CA 1
ATOM 757 C C . LEU A 1 99 ? 0.391 7.162 4.772 1.00 92.12 99 LEU A C 1
ATOM 759 O O . LEU A 1 99 ? -0.199 6.605 5.696 1.00 92.12 99 LEU A O 1
ATOM 763 N N . SER A 1 100 ? 1.167 8.229 4.983 1.00 86.50 100 SER A N 1
ATOM 764 C CA . SER A 1 100 ? 1.291 8.886 6.284 1.00 86.50 100 SER A CA 1
ATOM 765 C C . SER A 1 100 ? 0.076 9.745 6.641 1.00 86.50 100 SER A C 1
ATOM 767 O O . SER A 1 100 ? -0.880 9.893 5.876 1.00 86.50 100 SER A O 1
ATOM 769 N N . ASP A 1 101 ? 0.137 10.350 7.827 1.00 85.62 101 ASP A N 1
ATOM 770 C CA . ASP A 1 101 ? -0.729 11.461 8.230 1.00 85.62 101 ASP A CA 1
ATOM 771 C C . ASP A 1 101 ? -2.211 11.082 8.276 1.00 85.62 101 ASP A C 1
ATOM 773 O O . ASP A 1 101 ? -3.063 11.634 7.579 1.00 85.62 101 ASP A O 1
ATOM 777 N N . GLY A 1 102 ? -2.530 10.115 9.138 1.00 86.12 102 GLY A N 1
ATOM 778 C CA . GLY A 1 102 ? -3.912 9.769 9.455 1.00 86.12 102 GLY A CA 1
ATOM 779 C C . GLY A 1 102 ? -4.623 8.935 8.394 1.00 86.12 102 GLY A C 1
ATOM 780 O O . GLY A 1 102 ? -5.845 8.802 8.473 1.00 86.12 102 GLY A O 1
ATOM 781 N N . ALA A 1 103 ? -3.894 8.354 7.436 1.00 93.38 103 ALA A N 1
ATOM 782 C CA . ALA A 1 103 ? -4.460 7.346 6.549 1.00 93.38 103 ALA A CA 1
ATOM 783 C C . ALA A 1 103 ? -5.042 6.175 7.362 1.00 93.38 103 ALA A C 1
ATOM 785 O O . ALA A 1 103 ? -4.477 5.749 8.375 1.00 93.38 103 ALA A O 1
ATOM 786 N N . VAL A 1 104 ? -6.186 5.657 6.921 1.00 94.69 104 VAL A N 1
ATOM 787 C CA . VAL A 1 104 ? -6.877 4.524 7.542 1.00 94.69 104 VAL A CA 1
ATOM 788 C C . VAL A 1 104 ? -7.003 3.413 6.514 1.00 94.69 104 VAL A C 1
ATOM 790 O O . VAL A 1 104 ? -7.670 3.577 5.497 1.00 94.69 104 VAL A O 1
ATOM 793 N N . LEU A 1 105 ? -6.352 2.289 6.789 1.00 94.56 105 LEU A N 1
ATOM 794 C CA . LEU A 1 105 ? -6.324 1.113 5.937 1.00 94.56 105 LEU A CA 1
ATOM 795 C C . LEU A 1 105 ? -7.021 -0.030 6.671 1.00 94.56 105 LEU A C 1
ATOM 797 O O . LEU A 1 105 ? -6.553 -0.464 7.723 1.00 94.56 105 LEU A O 1
ATOM 801 N N . ASN A 1 106 ? -8.132 -0.503 6.114 1.00 93.31 106 ASN A N 1
ATOM 802 C CA . ASN A 1 106 ? -8.911 -1.619 6.638 1.00 93.31 106 ASN A CA 1
ATOM 803 C C . ASN A 1 106 ? -9.024 -2.701 5.560 1.00 93.31 106 ASN A C 1
ATOM 805 O O . ASN A 1 106 ? -9.668 -2.471 4.539 1.00 93.31 106 ASN A O 1
ATOM 809 N N . GLY A 1 107 ? -8.407 -3.865 5.765 1.00 91.06 107 GLY A N 1
ATOM 810 C CA . GLY A 1 107 ? -8.470 -4.961 4.789 1.00 91.06 107 GLY A CA 1
ATOM 811 C C . GLY A 1 107 ? -7.705 -4.669 3.494 1.00 91.06 107 GLY A C 1
ATOM 812 O O . GLY A 1 107 ? -8.151 -5.060 2.419 1.00 91.06 107 GLY A O 1
ATOM 813 N N . VAL A 1 108 ? -6.602 -3.915 3.568 1.00 93.25 108 VAL A N 1
ATOM 814 C CA . VAL A 1 108 ? -5.804 -3.558 2.383 1.00 93.25 108 VAL A CA 1
ATOM 815 C C . VAL A 1 108 ? -4.760 -4.631 2.103 1.00 93.25 108 VAL A C 1
ATOM 817 O O . VAL A 1 108 ? -4.011 -5.011 3.000 1.00 93.25 108 VAL A O 1
ATOM 820 N N . VAL A 1 109 ? -4.662 -5.073 0.851 1.00 92.25 109 VAL A N 1
ATOM 821 C CA . VAL A 1 109 ? -3.702 -6.101 0.431 1.00 92.25 109 VAL A CA 1
ATOM 822 C C . VAL A 1 109 ? -2.769 -5.562 -0.640 1.00 92.25 109 VAL A C 1
ATOM 824 O O . VAL A 1 109 ? -3.213 -5.078 -1.677 1.00 92.25 109 VAL A O 1
ATOM 827 N N . PHE A 1 110 ? -1.470 -5.717 -0.413 1.00 91.81 110 PHE A N 1
ATOM 828 C CA . PHE A 1 110 ? -0.423 -5.559 -1.412 1.00 91.81 110 PHE A CA 1
ATOM 829 C C . PHE A 1 110 ? 0.149 -6.944 -1.710 1.00 91.81 110 PHE A C 1
ATOM 831 O O . PHE A 1 110 ? 0.819 -7.524 -0.852 1.00 91.81 110 PHE A O 1
ATOM 838 N N . ARG A 1 111 ? -0.104 -7.474 -2.912 1.00 89.56 111 ARG A N 1
ATOM 839 C CA . ARG A 1 111 ? 0.398 -8.785 -3.337 1.00 89.56 111 ARG A CA 1
ATOM 840 C C . ARG A 1 111 ? 1.178 -8.714 -4.647 1.00 89.56 111 ARG A C 1
ATOM 842 O O . ARG A 1 111 ? 0.715 -8.104 -5.608 1.00 89.56 111 ARG A O 1
ATOM 849 N N . GLY A 1 112 ? 2.361 -9.329 -4.682 1.00 88.06 112 GLY A N 1
ATOM 850 C CA . GLY A 1 112 ? 3.150 -9.470 -5.915 1.00 88.06 112 GLY A CA 1
ATOM 851 C C . GLY A 1 112 ? 3.687 -8.155 -6.499 1.00 88.06 112 GLY A C 1
ATOM 852 O O . GLY A 1 112 ? 4.102 -8.111 -7.654 1.00 88.06 112 GLY A O 1
ATOM 853 N N . ASN A 1 113 ? 3.664 -7.050 -5.746 1.00 89.94 113 ASN A N 1
ATOM 854 C CA . ASN A 1 113 ? 4.075 -5.747 -6.266 1.00 89.94 113 ASN A CA 1
ATOM 855 C C . ASN A 1 113 ? 5.597 -5.573 -6.220 1.00 89.94 113 ASN A C 1
ATOM 857 O O . ASN A 1 113 ? 6.277 -6.029 -5.299 1.00 89.94 113 ASN A O 1
ATOM 861 N N . GLN A 1 114 ? 6.119 -4.799 -7.170 1.00 90.19 114 GLN A N 1
ATOM 862 C CA . GLN A 1 114 ? 7.448 -4.203 -7.090 1.00 90.19 114 GLN A CA 1
ATOM 863 C C . GLN A 1 114 ? 7.346 -2.893 -6.309 1.00 90.19 114 GLN A C 1
ATOM 865 O O . GLN A 1 114 ? 6.812 -1.923 -6.839 1.00 90.19 114 GLN A O 1
ATOM 870 N N . ILE A 1 115 ? 7.840 -2.859 -5.072 1.00 89.69 115 ILE A N 1
ATOM 871 C CA . ILE A 1 115 ? 7.673 -1.739 -4.137 1.00 89.69 115 ILE A CA 1
ATOM 872 C C . ILE A 1 115 ? 9.026 -1.095 -3.832 1.00 89.69 115 ILE A C 1
ATOM 874 O O . ILE A 1 115 ? 9.925 -1.765 -3.341 1.00 89.69 115 ILE A O 1
ATOM 878 N N . ALA A 1 116 ? 9.214 0.201 -4.085 1.00 89.19 116 ALA A N 1
ATOM 879 C CA . ALA A 1 116 ? 10.471 0.856 -3.706 1.00 89.19 116 ALA A CA 1
ATOM 880 C C . ALA A 1 116 ? 10.522 1.168 -2.201 1.00 89.19 116 ALA A C 1
ATOM 882 O O . ALA A 1 116 ? 11.533 0.896 -1.553 1.00 89.19 116 ALA A O 1
ATOM 883 N N . SER A 1 117 ? 9.445 1.739 -1.650 1.00 90.06 117 SER A N 1
ATOM 884 C CA . SER A 1 117 ? 9.288 1.993 -0.211 1.00 90.06 117 SER A CA 1
ATOM 885 C C . SER A 1 117 ? 7.827 2.245 0.175 1.00 90.06 117 SER A C 1
ATOM 887 O O . SER A 1 117 ? 7.041 2.728 -0.644 1.00 90.06 117 SER A O 1
ATOM 889 N N . LEU A 1 118 ? 7.476 1.953 1.433 1.00 91.62 118 LEU A N 1
ATOM 890 C CA . LEU A 1 118 ? 6.165 2.267 2.010 1.00 91.62 118 LEU A CA 1
ATOM 891 C C . LEU A 1 118 ? 6.318 3.082 3.288 1.00 91.62 118 LEU A C 1
ATOM 893 O O . LEU A 1 118 ? 7.031 2.693 4.219 1.00 91.62 118 LEU A O 1
ATOM 897 N N . ASN A 1 119 ? 5.590 4.191 3.354 1.00 92.62 119 ASN A N 1
ATOM 898 C CA . ASN A 1 119 ? 5.495 4.997 4.558 1.00 92.62 119 ASN A CA 1
ATOM 899 C C . ASN A 1 119 ? 4.079 4.956 5.130 1.00 92.62 119 ASN A C 1
ATOM 901 O O . ASN A 1 119 ? 3.162 5.501 4.532 1.00 92.62 119 ASN A O 1
ATOM 905 N N . PHE A 1 120 ? 3.918 4.356 6.305 1.00 91.81 120 PHE A N 1
ATOM 906 C CA . PHE A 1 120 ? 2.672 4.314 7.074 1.00 91.81 120 PHE A CA 1
ATOM 907 C C . PHE A 1 120 ? 2.756 5.156 8.356 1.00 91.81 120 PHE A C 1
ATOM 909 O O . PHE A 1 120 ? 2.041 4.897 9.324 1.00 91.81 120 PHE A O 1
ATOM 916 N N . GLY A 1 121 ? 3.656 6.142 8.415 1.00 90.25 121 GLY A N 1
ATOM 917 C CA . GLY A 1 121 ? 3.845 6.970 9.603 1.00 90.25 121 GLY A CA 1
ATOM 918 C C . GLY A 1 121 ? 2.537 7.616 10.083 1.00 90.25 121 GLY A C 1
ATOM 919 O O . GLY A 1 121 ? 1.892 8.354 9.343 1.00 90.25 121 GLY A O 1
ATOM 920 N N . GLY A 1 122 ? 2.126 7.332 11.321 1.00 89.38 122 GLY A N 1
ATOM 921 C CA . GLY A 1 122 ? 0.871 7.834 11.897 1.00 89.38 122 GLY A CA 1
ATOM 922 C C . GLY A 1 122 ? -0.418 7.241 11.305 1.00 89.38 122 GLY A C 1
ATOM 923 O O . GLY A 1 122 ? -1.504 7.724 11.630 1.00 89.38 122 GLY A O 1
ATOM 924 N N . ALA A 1 123 ? -0.331 6.222 10.446 1.00 92.19 123 ALA A N 1
ATOM 925 C CA . ALA A 1 123 ? -1.491 5.565 9.850 1.00 92.19 123 ALA A CA 1
ATOM 926 C C . ALA A 1 123 ? -2.164 4.572 10.815 1.00 92.19 123 ALA A C 1
ATOM 928 O O . ALA A 1 123 ? -1.568 4.103 11.788 1.00 92.19 123 ALA A O 1
ATOM 929 N N . LYS A 1 124 ? -3.416 4.213 10.521 1.00 92.81 124 LYS A N 1
ATOM 930 C CA . LYS A 1 124 ? -4.129 3.101 11.163 1.00 92.81 124 LYS A CA 1
ATOM 931 C C . LYS A 1 124 ? -4.188 1.931 10.192 1.00 92.81 124 LYS A C 1
ATOM 933 O O . LYS A 1 124 ? -4.822 2.050 9.149 1.00 92.81 124 LYS A O 1
ATOM 938 N N . LEU A 1 125 ? -3.542 0.827 10.543 1.00 91.31 125 LEU A N 1
ATOM 939 C CA . LEU A 1 125 ? -3.484 -0.401 9.758 1.00 91.31 125 LEU A CA 1
ATOM 940 C C . LEU A 1 125 ? -4.294 -1.475 10.487 1.00 91.31 125 LEU A C 1
ATOM 942 O O . LEU A 1 125 ? -3.895 -1.911 11.565 1.00 91.31 125 LEU A O 1
ATOM 946 N N . ASN A 1 126 ? -5.427 -1.878 9.921 1.00 90.25 126 ASN A N 1
ATOM 947 C CA . ASN A 1 126 ? -6.233 -2.992 10.412 1.00 90.25 126 ASN A CA 1
ATOM 948 C C . ASN A 1 126 ? -6.383 -4.012 9.280 1.00 90.25 126 ASN A C 1
ATOM 950 O O . ASN A 1 126 ? -6.848 -3.651 8.196 1.00 90.25 126 ASN A O 1
ATOM 954 N 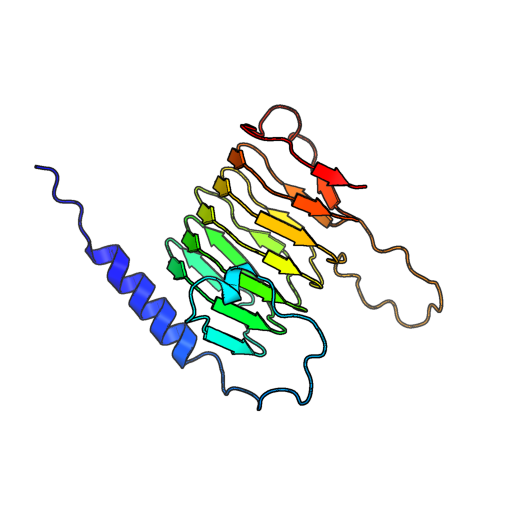N . ASN A 1 127 ? -6.014 -5.272 9.509 1.00 88.19 127 ASN A N 1
ATOM 955 C CA . ASN A 1 127 ? -6.068 -6.319 8.481 1.00 88.19 127 ASN A CA 1
ATOM 956 C C . ASN A 1 127 ? -5.291 -5.944 7.205 1.00 88.19 127 ASN A C 1
ATOM 958 O O . ASN A 1 127 ? -5.784 -6.137 6.094 1.00 88.19 127 ASN A O 1
ATOM 962 N N . VAL A 1 128 ? -4.107 -5.337 7.347 1.00 89.62 128 VAL A N 1
ATOM 963 C CA . VAL A 1 128 ? -3.251 -5.001 6.201 1.00 89.62 128 VAL A CA 1
ATOM 964 C C . VAL A 1 128 ? -2.306 -6.157 5.909 1.00 89.62 128 VAL A C 1
ATOM 966 O O . VAL A 1 128 ? -1.648 -6.654 6.819 1.00 89.62 128 VAL A O 1
ATOM 969 N N . VAL A 1 129 ? -2.211 -6.561 4.644 1.00 88.81 129 VAL A N 1
ATOM 970 C CA . VAL A 1 129 ? -1.349 -7.666 4.207 1.00 88.81 129 VAL A CA 1
ATOM 971 C C . VAL A 1 129 ? -0.344 -7.175 3.173 1.00 88.81 129 VAL A C 1
ATOM 973 O O . VAL A 1 129 ? -0.724 -6.592 2.159 1.00 88.81 129 VAL A O 1
ATOM 976 N N . LEU A 1 130 ? 0.939 -7.435 3.416 1.00 88.12 130 LEU A N 1
ATOM 977 C CA . LEU A 1 130 ? 2.007 -7.321 2.425 1.00 88.12 130 LEU A CA 1
ATOM 978 C C . LEU A 1 130 ? 2.579 -8.717 2.192 1.00 88.12 130 LEU A C 1
ATOM 980 O O . LEU A 1 130 ? 3.216 -9.274 3.082 1.00 88.12 130 LEU A O 1
ATOM 984 N N . GLU A 1 131 ? 2.367 -9.268 1.000 1.00 84.38 131 GLU A N 1
ATOM 985 C CA . GLU A 1 131 ? 2.752 -10.640 0.666 1.00 84.38 131 GLU A CA 1
ATOM 986 C C . GLU A 1 131 ? 3.375 -10.730 -0.731 1.00 84.38 131 GLU A C 1
ATOM 988 O O . GLU A 1 131 ? 2.872 -10.146 -1.690 1.00 84.38 131 GLU A O 1
ATOM 993 N N . GLY A 1 132 ? 4.478 -11.469 -0.863 1.00 78.69 132 GLY A N 1
ATOM 994 C CA . GLY A 1 132 ? 5.108 -11.724 -2.165 1.00 78.69 132 GLY A CA 1
ATOM 995 C C . GLY A 1 132 ? 5.587 -10.459 -2.889 1.00 78.69 132 GLY A C 1
ATOM 996 O O . GLY A 1 132 ? 5.783 -10.482 -4.100 1.00 78.69 132 GLY A O 1
ATOM 997 N N . ASN A 1 133 ? 5.737 -9.340 -2.174 1.00 80.31 133 ASN A N 1
ATOM 998 C CA . ASN A 1 133 ? 6.228 -8.096 -2.752 1.00 80.31 133 ASN A CA 1
ATOM 999 C C . ASN A 1 133 ? 7.758 -8.123 -2.814 1.00 80.31 133 ASN A C 1
ATOM 1001 O O . ASN A 1 133 ? 8.426 -8.641 -1.921 1.00 80.31 133 ASN A O 1
ATOM 1005 N N . LEU A 1 134 ? 8.314 -7.516 -3.856 1.00 82.00 134 LEU A N 1
ATOM 1006 C CA . LEU A 1 134 ? 9.754 -7.429 -4.077 1.00 82.00 134 LEU A CA 1
ATOM 1007 C C . LEU A 1 134 ? 10.171 -5.967 -4.122 1.00 82.00 134 LEU A C 1
ATOM 1009 O O . LEU A 1 134 ? 9.413 -5.121 -4.603 1.00 82.00 134 LEU A O 1
ATOM 1013 N N . LYS A 1 135 ? 11.386 -5.640 -3.677 1.00 76.94 135 LYS A N 1
ATOM 1014 C CA . LYS A 1 135 ? 11.877 -4.278 -3.862 1.00 76.94 135 LYS A CA 1
ATOM 1015 C C . LYS A 1 135 ? 12.108 -3.983 -5.340 1.00 76.94 135 LYS A C 1
ATOM 1017 O O . LYS A 1 135 ? 12.675 -4.797 -6.067 1.00 76.94 135 LYS A O 1
ATOM 1022 N N . LYS A 1 136 ? 11.677 -2.803 -5.794 1.00 67.75 136 LYS A N 1
ATOM 1023 C CA . LYS A 1 136 ? 11.928 -2.340 -7.166 1.00 67.75 136 LYS A CA 1
ATOM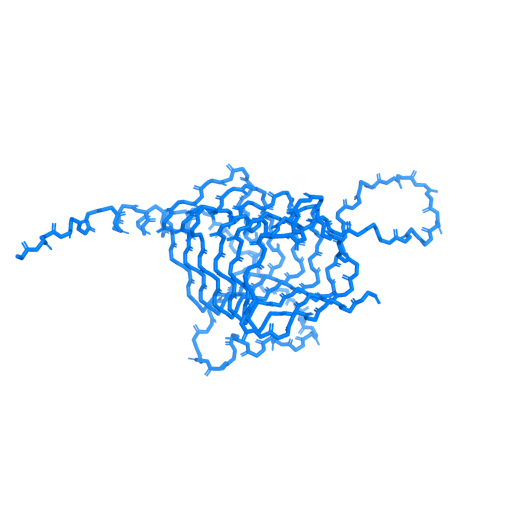 1024 C C . LYS A 1 136 ? 13.439 -2.209 -7.390 1.00 67.75 136 LYS A C 1
ATOM 1026 O O . LYS A 1 136 ? 14.046 -1.250 -6.920 1.00 67.75 136 LYS A O 1
ATOM 1031 N N . GLN A 1 137 ? 14.031 -3.148 -8.123 1.00 59.28 137 GLN A N 1
ATOM 1032 C CA . GLN A 1 137 ? 15.433 -3.065 -8.524 1.00 59.28 137 GLN A CA 1
ATOM 1033 C C . GLN A 1 137 ? 15.581 -2.241 -9.814 1.00 59.28 137 GLN A C 1
ATOM 1035 O O . GLN A 1 137 ? 14.757 -2.361 -10.731 1.00 59.28 137 GLN A O 1
ATOM 1040 N N . PRO A 1 138 ? 16.612 -1.386 -9.926 1.00 53.72 138 PRO A N 1
ATOM 1041 C CA . PRO A 1 138 ? 16.999 -0.833 -11.215 1.00 53.72 138 PRO A CA 1
ATOM 1042 C C . PRO A 1 138 ? 17.416 -1.988 -12.137 1.00 53.72 138 PRO A C 1
ATOM 1044 O O . PRO A 1 138 ? 18.169 -2.865 -11.725 1.00 53.72 138 PRO A O 1
ATOM 1047 N N . LYS A 1 139 ? 16.931 -2.010 -13.387 1.00 53.69 139 LYS A N 1
ATOM 1048 C CA . LYS A 1 139 ? 17.400 -2.988 -14.381 1.00 53.69 139 LYS A CA 1
ATOM 1049 C C . LYS A 1 139 ? 18.896 -2.771 -14.610 1.00 53.69 139 LYS A C 1
ATOM 1051 O O . LYS A 1 139 ? 19.273 -1.832 -15.307 1.00 53.69 139 LYS A O 1
ATOM 1056 N N . ILE A 1 140 ? 19.733 -3.639 -14.052 1.00 49.81 140 ILE A N 1
ATOM 1057 C CA . ILE A 1 140 ? 21.144 -3.719 -14.424 1.00 49.81 140 ILE A CA 1
ATOM 1058 C C . ILE A 1 140 ? 21.209 -4.630 -15.651 1.00 49.81 140 ILE A C 1
ATOM 1060 O O . ILE A 1 140 ? 20.951 -5.829 -15.570 1.00 49.81 140 ILE A O 1
ATOM 1064 N N . TYR A 1 141 ? 21.467 -4.053 -16.823 1.00 44.38 141 TYR A N 1
ATOM 1065 C CA . TYR A 1 141 ? 21.631 -4.838 -18.045 1.00 44.38 141 TYR A CA 1
ATOM 1066 C C . TYR A 1 141 ? 22.911 -5.681 -17.948 1.00 44.38 141 TYR A C 1
ATOM 1068 O O . TYR A 1 141 ? 24.001 -5.124 -17.856 1.00 44.38 141 TYR A O 1
ATOM 1076 N N . GLY A 1 142 ? 22.778 -7.011 -18.017 1.00 48.97 142 GLY A N 1
ATOM 1077 C CA . GLY A 1 142 ? 23.895 -7.925 -18.295 1.00 48.97 142 GLY A CA 1
ATOM 1078 C C . GLY A 1 142 ? 24.258 -8.954 -17.217 1.00 48.97 142 GLY A C 1
ATOM 1079 O O . GLY A 1 142 ? 25.072 -9.826 -17.510 1.00 48.97 142 GLY A O 1
ATOM 1080 N N . SER A 1 143 ? 23.670 -8.928 -16.018 1.00 49.31 143 SER A N 1
ATOM 1081 C CA . SER A 1 143 ? 23.966 -9.929 -14.980 1.00 49.31 143 SER A CA 1
ATOM 1082 C C . SER A 1 143 ? 22.948 -11.079 -14.985 1.00 49.31 143 SER A C 1
ATOM 1084 O O . SER A 1 143 ? 21.741 -10.865 -14.938 1.00 49.31 143 SER A O 1
ATOM 1086 N N . LYS A 1 144 ? 23.447 -12.323 -15.044 1.00 46.81 144 LYS A N 1
ATOM 1087 C CA . LYS A 1 144 ? 22.673 -13.569 -14.854 1.00 46.81 144 LYS A CA 1
ATOM 1088 C C . LYS A 1 144 ? 22.606 -14.000 -13.381 1.00 46.81 144 LYS A C 1
ATOM 1090 O O . LYS A 1 144 ? 22.335 -15.162 -13.098 1.00 46.81 144 LYS A O 1
ATOM 1095 N N . GLU A 1 145 ? 22.923 -13.105 -12.454 1.00 50.50 145 GLU A N 1
ATOM 1096 C CA . GLU A 1 145 ? 22.843 -13.426 -11.035 1.00 50.50 145 GLU A CA 1
ATOM 1097 C C . GLU A 1 145 ? 21.392 -13.387 -10.579 1.00 50.50 145 GLU A C 1
ATOM 1099 O O . GLU A 1 145 ? 20.653 -12.447 -10.876 1.00 50.50 145 GLU A O 1
ATOM 1104 N N . GLU A 1 146 ? 21.015 -14.429 -9.845 1.00 48.88 146 GLU A N 1
ATOM 1105 C CA . GLU A 1 146 ? 19.820 -14.497 -9.020 1.00 48.88 146 GLU A CA 1
ATOM 1106 C C . GLU A 1 146 ? 19.959 -13.411 -7.942 1.00 48.88 146 GLU A C 1
ATOM 1108 O O . GLU A 1 146 ? 20.453 -13.635 -6.839 1.00 48.88 146 GLU A O 1
ATOM 1113 N N . GLN A 1 147 ? 19.663 -12.167 -8.326 1.00 53.69 147 GLN A N 1
ATOM 1114 C CA . GLN A 1 147 ? 19.762 -11.018 -7.443 1.00 53.69 147 GLN A CA 1
ATOM 1115 C C . GLN A 1 147 ? 18.754 -11.216 -6.322 1.00 53.69 147 GLN A C 1
ATOM 1117 O O . GLN A 1 147 ? 17.546 -11.094 -6.530 1.00 53.69 147 GLN A O 1
ATOM 1122 N N . LEU A 1 148 ? 19.270 -11.518 -5.129 1.00 56.34 148 LEU A N 1
ATOM 1123 C CA . LEU A 1 148 ? 18.489 -11.533 -3.903 1.00 56.34 148 LEU A CA 1
ATOM 1124 C C . LEU A 1 148 ? 17.712 -10.219 -3.835 1.00 56.34 148 LEU A C 1
ATOM 1126 O O . LEU A 1 148 ? 18.293 -9.130 -3.895 1.00 56.34 148 LEU A O 1
ATOM 1130 N N . ALA A 1 149 ? 16.387 -10.324 -3.798 1.00 66.75 149 ALA A N 1
ATOM 1131 C CA . ALA A 1 149 ? 15.535 -9.157 -3.725 1.00 66.75 149 ALA A CA 1
ATOM 1132 C C . ALA A 1 149 ? 15.901 -8.381 -2.456 1.00 66.75 149 ALA A C 1
ATOM 1134 O O . ALA A 1 149 ? 15.908 -8.937 -1.363 1.00 66.75 149 ALA A O 1
ATOM 1135 N N . GLU A 1 150 ? 16.225 -7.098 -2.592 1.00 75.50 150 GLU A N 1
ATOM 1136 C CA . GLU A 1 150 ? 16.501 -6.266 -1.423 1.00 75.50 150 GLU A CA 1
ATOM 1137 C C . GLU A 1 150 ? 15.225 -6.110 -0.579 1.00 75.50 150 GLU A C 1
ATOM 1139 O O . GLU A 1 150 ? 14.127 -6.089 -1.147 1.00 75.50 150 GLU A O 1
ATOM 1144 N N . PRO A 1 151 ? 15.332 -5.950 0.749 1.00 80.44 151 PRO A N 1
ATOM 1145 C CA . PRO A 1 151 ? 14.161 -5.785 1.591 1.00 80.44 151 PRO A CA 1
ATOM 1146 C C . PRO A 1 151 ? 13.475 -4.441 1.354 1.00 80.44 151 PRO A C 1
ATOM 1148 O O . PRO A 1 151 ? 14.123 -3.402 1.185 1.00 80.44 151 PRO A O 1
ATOM 1151 N N . ILE A 1 152 ? 12.144 -4.455 1.375 1.00 85.31 152 ILE A N 1
ATOM 1152 C CA . ILE A 1 152 ? 11.290 -3.278 1.239 1.00 85.31 152 ILE A CA 1
ATOM 1153 C C . ILE A 1 152 ? 11.373 -2.468 2.540 1.00 85.31 152 ILE A C 1
ATOM 1155 O O . ILE A 1 152 ? 10.991 -2.974 3.601 1.00 85.31 152 ILE A O 1
ATOM 1159 N N . PRO A 1 153 ? 11.840 -1.209 2.495 1.00 88.00 153 PRO A N 1
ATOM 1160 C CA . PRO A 1 153 ? 11.860 -0.355 3.669 1.00 88.00 153 PRO A CA 1
ATOM 1161 C C . PRO A 1 153 ? 10.436 0.061 4.047 1.00 88.00 153 PRO A C 1
ATOM 1163 O O . PRO A 1 153 ? 9.680 0.594 3.227 1.00 88.00 153 PRO A O 1
ATOM 1166 N N . LEU A 1 154 ? 10.098 -0.173 5.314 1.00 88.06 154 LEU A N 1
ATOM 1167 C CA . LEU A 1 154 ? 8.788 0.078 5.893 1.00 88.06 154 LEU A CA 1
ATOM 1168 C C . LEU A 1 154 ? 8.901 1.077 7.049 1.00 88.06 154 LEU A C 1
ATOM 1170 O O . LEU A 1 154 ? 9.522 0.792 8.078 1.00 88.06 154 LEU A O 1
ATOM 1174 N N . ASN A 1 155 ? 8.278 2.246 6.911 1.00 88.62 155 ASN A N 1
ATOM 1175 C CA . ASN A 1 155 ? 8.137 3.198 8.012 1.00 88.62 155 ASN A CA 1
ATOM 1176 C C . ASN A 1 155 ? 6.784 2.995 8.706 1.00 88.62 155 ASN A C 1
ATOM 1178 O O . ASN A 1 155 ? 5.742 3.178 8.086 1.00 88.62 155 ASN A O 1
ATOM 1182 N N . LEU A 1 156 ? 6.804 2.647 9.994 1.00 86.31 156 LEU A N 1
ATOM 1183 C CA . LEU A 1 156 ? 5.609 2.466 10.827 1.00 86.31 156 LEU A CA 1
ATOM 1184 C C . LEU A 1 156 ? 5.559 3.482 11.977 1.00 86.31 156 LEU A C 1
ATOM 1186 O O . LEU A 1 156 ? 4.818 3.296 12.941 1.00 86.31 156 LEU A O 1
ATOM 1190 N N . ARG A 1 157 ? 6.368 4.546 11.940 1.00 85.75 157 ARG A N 1
ATOM 1191 C CA . ARG A 1 157 ? 6.520 5.447 13.082 1.00 85.75 157 ARG A CA 1
ATOM 1192 C C . ARG A 1 157 ? 5.186 6.066 13.495 1.00 85.75 157 ARG A C 1
ATOM 1194 O O . ARG A 1 157 ? 4.566 6.797 12.730 1.00 85.75 157 ARG A O 1
ATOM 1201 N N . GLY A 1 158 ? 4.752 5.799 14.724 1.00 83.56 158 GLY A N 1
ATOM 1202 C CA . GLY A 1 158 ? 3.478 6.300 15.254 1.00 83.56 158 GLY A CA 1
ATOM 1203 C C . GLY A 1 158 ? 2.235 5.623 14.668 1.00 83.56 158 GLY A C 1
ATOM 1204 O O . GLY A 1 158 ? 1.124 6.057 14.969 1.00 83.56 158 GLY A O 1
ATOM 1205 N N . ALA A 1 159 ? 2.399 4.585 13.843 1.00 85.06 159 ALA A N 1
ATOM 1206 C CA . ALA A 1 159 ? 1.288 3.824 13.298 1.00 85.06 159 ALA A CA 1
ATOM 1207 C C . ALA A 1 159 ? 0.591 2.999 14.392 1.00 85.06 159 ALA A C 1
ATOM 1209 O O . ALA A 1 159 ? 1.218 2.496 15.334 1.00 85.06 159 ALA A O 1
ATOM 1210 N N . ILE A 1 160 ? -0.720 2.835 14.240 1.00 86.06 160 ILE A N 1
ATOM 1211 C CA . ILE A 1 160 ? -1.516 1.875 15.007 1.00 86.06 160 ILE A CA 1
ATOM 1212 C C . ILE A 1 160 ? -1.699 0.653 14.118 1.00 86.06 160 ILE A C 1
ATOM 1214 O O . ILE A 1 160 ? -2.322 0.768 13.067 1.00 86.06 160 ILE A O 1
ATOM 1218 N N . VAL A 1 161 ? -1.165 -0.494 14.535 1.00 84.81 161 VAL A N 1
ATOM 1219 C CA . VAL A 1 161 ? -1.169 -1.724 13.731 1.00 84.81 161 VAL A CA 1
ATOM 1220 C C . VAL A 1 161 ? -1.951 -2.813 14.455 1.00 84.81 161 VAL A C 1
ATOM 1222 O O . VAL A 1 161 ? -1.683 -3.115 15.622 1.00 84.81 161 VAL A O 1
ATOM 1225 N N . ARG A 1 162 ? -2.940 -3.381 13.765 1.00 83.75 162 ARG A N 1
ATOM 1226 C CA . ARG A 1 162 ? -3.820 -4.447 14.252 1.00 83.75 162 ARG A CA 1
ATOM 1227 C C . ARG A 1 162 ? -3.982 -5.505 13.177 1.00 83.75 162 ARG A C 1
ATOM 1229 O O . ARG A 1 162 ? -4.203 -5.156 12.016 1.00 83.75 162 ARG A O 1
ATOM 1236 N N . ASP A 1 163 ? -3.844 -6.767 13.570 1.00 83.69 163 ASP A N 1
ATOM 1237 C CA . ASP A 1 163 ? -4.158 -7.931 12.733 1.00 83.69 163 ASP A CA 1
ATOM 1238 C C . ASP A 1 163 ? -3.536 -7.850 11.326 1.00 83.69 163 ASP A C 1
ATOM 1240 O O . ASP A 1 163 ? -4.131 -8.242 10.330 1.00 83.69 163 ASP A O 1
ATOM 1244 N N . SER A 1 164 ? -2.344 -7.255 11.231 1.00 82.69 164 SER A N 1
ATOM 1245 C CA . SER A 1 164 ? -1.667 -6.982 9.965 1.00 82.69 164 SER A CA 1
ATOM 1246 C C . SER A 1 164 ? -0.468 -7.905 9.805 1.00 82.69 164 SER A C 1
ATOM 1248 O O . SER A 1 164 ? 0.254 -8.179 10.767 1.00 82.69 164 SER A O 1
ATOM 1250 N N . LEU A 1 165 ? -0.264 -8.366 8.579 1.00 83.31 165 LEU A N 1
ATOM 1251 C CA . LEU A 1 165 ? 0.701 -9.389 8.221 1.00 83.31 165 LEU A CA 1
ATOM 1252 C C . LEU A 1 165 ? 1.702 -8.822 7.213 1.00 83.31 165 LEU A C 1
ATOM 1254 O O . LEU A 1 165 ? 1.323 -8.371 6.132 1.00 83.31 165 LEU A O 1
ATOM 1258 N N . PHE A 1 166 ? 2.986 -8.867 7.562 1.00 83.44 166 PHE A N 1
ATOM 1259 C CA . PHE A 1 166 ? 4.073 -8.448 6.683 1.00 83.44 166 PHE A CA 1
ATOM 1260 C C . PHE A 1 166 ? 4.979 -9.655 6.444 1.00 83.44 166 PHE A C 1
ATOM 1262 O O . PHE A 1 166 ? 5.741 -10.056 7.324 1.00 83.44 166 PHE A O 1
ATOM 1269 N N . VAL A 1 167 ? 4.844 -10.271 5.272 1.00 75.50 167 VAL A N 1
ATOM 1270 C CA . VAL A 1 167 ? 5.510 -11.532 4.932 1.00 75.50 167 VAL A CA 1
ATOM 1271 C C . VAL A 1 167 ? 6.593 -11.285 3.906 1.00 75.50 167 VAL A C 1
ATOM 1273 O O . VAL A 1 167 ? 6.313 -10.735 2.840 1.00 75.50 167 VAL A O 1
ATOM 1276 N N . ASN A 1 168 ? 7.780 -11.804 4.224 1.00 65.56 168 ASN A N 1
ATOM 1277 C CA . ASN A 1 168 ? 8.972 -11.857 3.394 1.00 65.56 168 ASN A CA 1
ATOM 1278 C C . ASN A 1 168 ? 9.533 -10.480 3.020 1.00 65.56 168 ASN A C 1
ATOM 1280 O O . ASN A 1 168 ? 8.839 -9.576 2.561 1.00 65.56 168 ASN A O 1
ATOM 1284 N N . ASN A 1 169 ? 10.853 -10.360 3.142 1.00 74.38 169 ASN A N 1
ATOM 1285 C CA . ASN A 1 169 ? 11.633 -9.307 2.502 1.00 74.38 169 ASN A CA 1
ATOM 1286 C C . ASN A 1 169 ? 11.169 -7.866 2.813 1.00 74.38 169 ASN A C 1
ATOM 1288 O O . ASN A 1 169 ? 11.164 -6.992 1.946 1.00 74.38 169 ASN A O 1
ATOM 1292 N N . VAL A 1 170 ? 10.783 -7.604 4.065 1.00 78.94 170 VAL A N 1
ATOM 1293 C CA . VAL A 1 170 ? 10.515 -6.258 4.594 1.00 78.94 170 VAL A CA 1
ATOM 1294 C C . VAL A 1 170 ? 11.526 -5.918 5.683 1.00 78.94 170 VAL A C 1
ATOM 1296 O O . VAL A 1 170 ? 11.919 -6.771 6.476 1.00 78.94 170 VAL A O 1
ATOM 1299 N N . VAL A 1 171 ? 11.929 -4.651 5.760 1.00 84.12 171 VAL A N 1
ATOM 1300 C CA . VAL A 1 171 ? 12.781 -4.145 6.840 1.00 84.12 171 VAL A CA 1
ATOM 1301 C C . VAL A 1 171 ? 12.136 -2.926 7.480 1.00 84.12 171 VAL A C 1
ATOM 1303 O O . VAL A 1 171 ? 11.748 -1.970 6.807 1.00 84.12 171 VAL A O 1
ATOM 1306 N N . LEU A 1 172 ? 12.015 -2.946 8.807 1.00 82.88 172 LEU A N 1
ATOM 1307 C CA . LEU A 1 172 ? 11.556 -1.781 9.552 1.00 82.88 172 LEU A CA 1
ATOM 1308 C C . LEU A 1 172 ? 12.637 -0.701 9.528 1.00 82.88 172 LEU A C 1
ATOM 1310 O O . LEU A 1 172 ? 13.777 -0.946 9.919 1.00 82.88 172 LEU A O 1
ATOM 1314 N N . MET A 1 173 ? 12.257 0.507 9.122 1.00 82.75 173 MET A N 1
ATOM 1315 C CA . MET A 1 173 ? 13.143 1.665 9.185 1.00 82.75 173 MET A CA 1
ATOM 1316 C C . MET A 1 173 ? 13.521 2.009 10.635 1.00 82.75 173 MET A C 1
ATOM 1318 O O . MET A 1 173 ? 12.781 1.744 11.592 1.00 82.75 173 MET A O 1
ATOM 1322 N N . GLU A 1 174 ? 14.698 2.609 10.796 1.00 74.50 174 GLU A N 1
ATOM 1323 C CA . GLU A 1 174 ? 15.215 3.046 12.090 1.00 74.50 174 GLU A CA 1
ATOM 1324 C C . GLU A 1 174 ? 14.237 4.020 12.781 1.00 74.50 174 GLU A C 1
ATOM 1326 O O . GLU A 1 174 ? 13.618 4.870 12.143 1.00 74.50 174 GLU A O 1
ATOM 1331 N N . GLY A 1 175 ? 14.042 3.869 14.096 1.00 67.25 175 GLY A N 1
ATOM 1332 C CA . GLY A 1 175 ? 13.078 4.669 14.871 1.00 67.25 175 GLY A CA 1
ATOM 1333 C C . GLY A 1 175 ? 11.658 4.085 14.989 1.00 67.25 175 GLY A C 1
ATOM 1334 O O . GLY A 1 175 ? 10.858 4.591 15.781 1.00 67.25 175 GLY A O 1
ATOM 1335 N N . ASN A 1 176 ? 11.346 2.979 14.303 1.00 71.12 176 ASN A N 1
ATOM 1336 C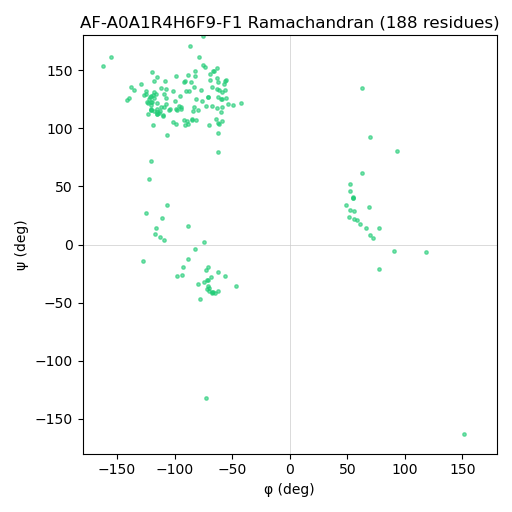 CA . ASN A 1 176 ? 10.045 2.302 14.437 1.00 71.12 176 ASN A CA 1
ATOM 1337 C C . ASN A 1 176 ? 9.859 1.582 15.791 1.00 71.12 176 ASN A C 1
ATOM 1339 O O . ASN A 1 176 ? 8.741 1.508 16.299 1.00 71.12 176 ASN A O 1
ATOM 1343 N N . LYS A 1 177 ? 10.946 1.089 16.410 1.00 55.91 177 LYS A N 1
ATOM 1344 C CA . LYS A 1 177 ? 10.917 0.144 17.552 1.00 55.91 177 LYS A CA 1
ATOM 1345 C C . LYS A 1 177 ? 10.124 0.616 18.784 1.00 55.91 177 LYS A C 1
ATOM 1347 O O . LYS A 1 177 ? 9.592 -0.218 19.501 1.00 55.91 177 LYS A O 1
ATOM 1352 N N . ASN A 1 178 ? 10.000 1.928 18.997 1.00 55.19 178 ASN A N 1
ATOM 1353 C CA . ASN A 1 178 ? 9.358 2.499 20.192 1.00 55.19 178 ASN A CA 1
ATOM 1354 C C . ASN A 1 178 ? 8.042 3.239 19.900 1.00 55.19 178 ASN A C 1
ATOM 1356 O O . ASN A 1 178 ? 7.509 3.909 20.782 1.00 55.19 178 ASN A O 1
ATOM 1360 N N . THR A 1 179 ? 7.540 3.198 18.662 1.00 58.75 179 THR A N 1
ATOM 1361 C CA . THR A 1 179 ? 6.451 4.098 18.235 1.00 58.75 179 THR A CA 1
ATOM 1362 C C . THR A 1 179 ? 5.253 3.395 17.615 1.00 58.75 179 THR A C 1
ATOM 1364 O O . THR A 1 179 ? 4.191 4.009 17.516 1.00 58.75 179 THR A O 1
ATOM 1367 N N . VAL A 1 180 ? 5.382 2.121 17.244 1.00 60.53 180 VAL A N 1
ATOM 1368 C CA . VAL A 1 180 ? 4.248 1.326 16.771 1.00 60.53 180 VAL A CA 1
ATOM 1369 C C . VAL A 1 180 ? 3.401 0.923 17.979 1.00 60.53 180 VAL A C 1
ATOM 1371 O O . VAL A 1 180 ? 3.897 0.302 18.920 1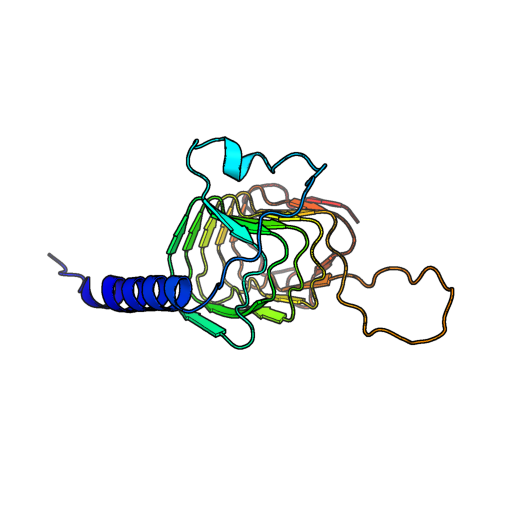.00 60.53 180 VAL A O 1
ATOM 1374 N N . ARG A 1 181 ? 2.111 1.269 17.983 1.00 58.59 181 ARG A N 1
ATOM 1375 C CA . ARG A 1 181 ? 1.163 0.787 19.001 1.00 58.59 181 ARG A CA 1
ATOM 1376 C C . ARG A 1 181 ? 0.461 -0.446 18.453 1.00 58.59 181 ARG A C 1
ATOM 1378 O O . ARG A 1 181 ? -0.241 -0.358 17.450 1.00 58.59 181 ARG A O 1
ATOM 1385 N N . HIS A 1 182 ? 0.672 -1.578 19.111 1.00 52.50 182 HIS A N 1
ATOM 1386 C CA . HIS A 1 182 ? 0.173 -2.877 18.678 1.00 52.50 182 HIS A CA 1
ATOM 1387 C C . HIS A 1 182 ? -0.961 -3.261 19.626 1.00 52.50 182 HIS A C 1
ATOM 1389 O O . HIS A 1 182 ? -0.812 -3.117 20.840 1.00 52.50 182 HIS A O 1
ATOM 1395 N N . SER A 1 183 ? -2.088 -3.735 19.103 1.00 41.44 183 SER A N 1
ATOM 1396 C CA . SER A 1 183 ? -3.125 -4.376 19.932 1.00 41.44 183 SER A CA 1
ATOM 1397 C C . SER A 1 183 ? -3.361 -5.843 19.566 1.00 41.44 183 SER A C 1
ATOM 1399 O O . SER A 1 183 ? -4.309 -6.440 20.058 1.00 41.44 183 SER A O 1
ATOM 1401 N N . ALA A 1 184 ? -2.506 -6.395 18.703 1.00 48.94 184 ALA A N 1
ATOM 1402 C CA . ALA A 1 184 ? -2.507 -7.761 18.189 1.00 48.94 184 ALA A CA 1
ATOM 1403 C C . ALA A 1 184 ? -1.067 -8.119 17.746 1.00 48.94 184 ALA A C 1
ATOM 1405 O O . ALA A 1 184 ? -0.256 -7.197 17.576 1.00 48.94 184 ALA A O 1
ATOM 1406 N N . PRO A 1 185 ? -0.708 -9.408 17.590 1.00 46.44 185 PRO A N 1
ATOM 1407 C CA . PRO A 1 185 ? 0.636 -9.803 17.173 1.00 46.44 185 PRO A CA 1
ATOM 1408 C C . PRO A 1 185 ? 0.998 -9.220 15.802 1.00 46.44 185 PRO A C 1
ATOM 1410 O O . PRO A 1 185 ? 0.291 -9.404 14.815 1.00 46.44 185 PRO A O 1
ATOM 1413 N N . LEU A 1 186 ? 2.129 -8.517 15.754 1.00 53.69 186 LEU A N 1
ATOM 1414 C CA . LEU A 1 186 ? 2.792 -8.141 14.514 1.00 53.69 186 LEU A CA 1
ATOM 1415 C C . LEU A 1 186 ? 3.607 -9.349 14.050 1.00 53.69 186 LEU A C 1
ATOM 1417 O O . LEU A 1 186 ? 4.637 -9.664 14.647 1.00 53.69 186 LEU A O 1
ATOM 1421 N N . PHE A 1 187 ? 3.151 -10.025 12.999 1.00 53.91 187 PHE A N 1
ATOM 1422 C CA . PHE A 1 187 ? 3.919 -11.095 12.375 1.00 53.91 187 PHE A CA 1
ATOM 1423 C C . PHE A 1 187 ? 4.785 -10.498 11.270 1.00 53.91 187 PHE A C 1
ATOM 1425 O O . PHE A 1 187 ? 4.294 -10.155 10.194 1.00 53.91 187 PHE A O 1
ATOM 1432 N N . ILE A 1 188 ? 6.074 -10.348 11.573 1.00 58.97 188 ILE A N 1
ATOM 1433 C CA . ILE A 1 188 ? 7.113 -10.184 10.560 1.00 58.97 188 ILE A CA 1
ATOM 1434 C C . ILE A 1 188 ? 7.732 -11.562 10.398 1.00 58.97 188 ILE A C 1
ATOM 1436 O O . ILE A 1 188 ? 8.468 -12.019 11.272 1.00 58.97 188 ILE A O 1
ATOM 1440 N N . ILE A 1 189 ? 7.375 -12.237 9.313 1.00 53.69 189 ILE A N 1
ATOM 1441 C CA . ILE A 1 189 ? 8.018 -13.490 8.929 1.00 53.69 189 ILE A CA 1
ATOM 1442 C C . ILE A 1 189 ? 9.155 -13.085 7.993 1.00 53.69 189 ILE A C 1
ATOM 1444 O O . ILE A 1 189 ? 8.895 -12.583 6.896 1.00 53.69 189 ILE A O 1
ATOM 1448 N N . LEU A 1 190 ? 10.385 -13.180 8.510 1.00 46.28 190 LEU A N 1
ATOM 1449 C CA . LEU A 1 190 ? 11.624 -12.873 7.790 1.00 46.28 190 LEU A CA 1
ATOM 1450 C C . LEU A 1 190 ? 12.012 -14.023 6.863 1.00 46.28 190 LEU A C 1
ATOM 1452 O O . LEU A 1 190 ? 11.946 -15.182 7.332 1.00 46.28 190 LEU A O 1
#

Solvent-accessible surface area (backbone atoms only — not comparable to full-atom values): 9972 Å² total; per-residue (Å²): 136,84,86,74,81,66,66,68,60,52,55,46,48,50,50,50,51,51,46,62,68,70,46,69,87,69,70,78,80,74,85,79,79,90,67,84,77,63,60,60,42,60,77,76,76,67,48,49,78,44,62,63,43,75,43,62,82,37,75,43,60,66,38,78,47,66,30,34,34,33,38,42,26,35,36,23,36,38,35,32,37,20,39,35,34,20,30,36,40,32,55,20,47,33,35,53,38,33,32,26,61,57,11,36,34,37,37,27,36,41,34,48,22,29,30,49,30,44,32,32,30,40,11,38,35,33,43,29,36,38,34,70,40,38,32,56,70,80,88,68,88,85,72,88,66,87,69,76,67,53,57,24,43,34,38,39,40,52,12,38,43,28,64,30,40,44,38,47,50,65,38,77,40,90,76,27,92,84,34,54,47,66,86,44,74,77,49,72,49,118

Secondary structure (DSSP, 8-state):
-----THHHHHHHHHHHHHHHHS-------S---SPPPGGGTTTS-PEEEES-EEEEEEEES-EEEEEEEES-EEEEEEET-EEEEEEEES-EEEEEE--SS-EEES-EEES-EEEEEE-TT-EEES-EEES-EE-----TT--S--PPPPEEEE-TT-EEES-EEESSEEEPTTGGGT-EESS--EEE-

Sequence (190 aa):
MKTINNTNKYINFLLLTVLMTTVVAAKPKPESISEPIPEPCMAEGDCEVIYDANFNDQELKNGVLENKMFINPSFTGTLSAVQLKNVVFLNGKLGTVNLSDGAVLNGVVFRGNQIASLNFGGAKLNNVVLEGNLKKQPKIYGSKEEQLAEPIPLNLRGAIVRDSLFVNNVVLMEGNKNTVRHSAPLFIIL

Organism: NCBI:txid360316

pLDDT: mean 72.1, std 20.41, range [26.23, 94.69]

Mean predicted aligned error: 11.38 Å

Radius of gyration: 17.12 Å; Cα contacts (8 Å, |Δi|>4): 474; chains: 1; bounding box: 49×39×43 Å

Foldseek 3Di:
DDPDPCPVVVVLVVVVVVLVVVWDPPDPDPDDPPDDDDPLLVVPPDAAEGEATEADQHAREQAEAESYEYAAYEHEYEHALYEYGSYEYYLYEAEEYHHDHAYEHANYEYANYQHQEYEQALYEAENYEYYNYFHNDDDDPDDPDPPDGAAHEYEQAQYEHENYEYEPRHDYDPPRPPRYHYPYDYDYHD

Nearest PDB structures (foldseek):
  3sqv-assembly1_A  TM=5.773E-01  e=1.696E-02  Escherichia coli O157:H7
  5jmc-assembly4_H  TM=2.844E-01  e=1.924E-03  Rattus norvegicus
  2qza-assembly2_B  TM=3.985E-01  e=1.280E-01  Salmonella enterica subsp. enterica serovar Typhimurium str. SL1344
  5moy-assembly1_B  TM=3.169E-01  e=1.243E-02  Homo sapiens
  2b0r-assembly1_B  TM=3.108E-01  e=7.079E-01  Cryptosporidium parvum